Protein AF-0000000077936392 (afdb_homodimer)

Sequence (278 aa):
MREIEPKGLEILRIISIIYKEINREASRRMGQDLSPLDLGIIKTLSISPYTPAKIANVLGVSRSAMTYAIDRLEEMGLVMRTRSEEDRRVIQLELTEKGKKTLMRAQKIYNDITREKLNILSEKEVNSLMDILQKLISKMREIEPKGLEILRIISIIYKEINREASRRMGQDLSPLDLGIIKTLSISPYTPAKIANVLGVSRSAMTYAIDRLEEMGLVMRTRSEEDRRVIQLELTEKGKKTLMRAQKIYNDITREKLNILSEKEVNSLMDILQKLISK

Foldseek 3Di:
DPPPPPPVVVVVVVVVVVVVVLQVQLCVVLDVLAHPLLLQLLVVQVVHWDALVVSCVVVVHDSVVSVVSVVSCVVVVQKDWDADPVHRVGITMHGDPNNVVSNVVSVVSSVVSVCVVCVVDDPVRVVVVVVVVCVVPVD/DPPPPPPVVVVVVVVVVVVVVLQVQLPVVLDVLAHPLLLQLLVVQVVHWDALVVSCVVVVHDSVVSVVSVVSCVVVVQKDWDADPVHRVGITMHGDPNNVVSNVVSVVSSVVSVCVVCVVDDPVRVVVVVVVVCVVVVD

Solvent-accessible surface area (backbone atoms only — not comparable to full-atom values): 15390 Å² total; per-residue (Å²): 124,81,73,76,64,54,69,45,45,47,50,50,51,50,52,50,50,54,54,51,51,51,52,52,52,40,33,62,72,75,30,87,85,49,50,72,64,51,50,49,51,53,55,56,33,69,77,40,71,40,33,69,67,56,49,19,61,76,69,69,51,54,66,68,60,40,50,54,50,48,55,52,35,35,73,70,46,29,33,43,82,41,64,33,87,89,42,71,86,40,64,24,34,36,62,30,72,59,24,49,52,49,47,54,52,49,50,52,48,47,37,50,53,37,41,62,58,50,62,82,48,52,74,66,53,50,51,50,49,46,54,54,51,50,59,63,66,71,114,125,82,72,76,65,53,69,44,47,48,50,50,49,49,51,49,51,54,55,50,51,52,52,51,53,40,33,63,73,74,30,90,85,51,51,72,66,51,51,49,52,53,55,56,33,69,78,41,69,39,32,69,67,56,50,19,61,76,70,68,51,53,66,68,60,42,51,55,50,48,54,52,37,36,74,70,48,28,34,43,83,41,63,34,87,89,42,71,86,40,62,24,33,36,63,31,74,58,24,49,52,50,48,54,51,49,50,51,47,48,38,51,53,35,42,64,58,50,62,83,49,51,72,67,54,49,51,52,48,48,55,53,50,49,60,64,65,70,115

Secondary structure (DSSP, 8-state):
------HHHHHHHHHHHHHHHHHHHHHHHH-TTS-HHHHHHHHHHTT--B-HHHHHHHHT--HHHHHHHHHHHHHTTSEEEEE-SS-TT-EEEEE-HHHHHHHHHHHHHHHHHHHHHHTTS-HHHHHHHHHHHHHHHH-/------HHHHHHHHHHHHHHHHHHHHHHHH-TTS-HHHHHHHHHHTT--B-HHHHHHHHT--HHHHHHHHHHHHHTTSEEEEE-SS-TT-EEEEE-HHHHHHHHHHHHHHHHHHHHHHTTS-HHHHHHHHHHHHHHHH-

Organism: NCBI:txid1294262

Nearest PDB structures (foldseek):
  3gfl-assembly1_A-2  TM=8.959E-01  e=1.027E-11  Sulfurisphaera tokodaii
  3gfm-assembly1_A-2  TM=8.946E-01  e=1.908E-11  Sulfurisphaera tokodaii
  2yr2-assembly1_A  TM=9.035E-01  e=2.943E-11  Sulfurisphaera tokodaii
  3gfj-assembly1_A-2  TM=8.905E-01  e=2.160E-11  Sulfurisphaera tokodaii
  1lnw-assembly7_A  TM=7.952E-01  e=2.479E-07  Pseudomonas aeruginosa

Structure (mmCIF, N/CA/C/O backbone):
data_AF-0000000077936392-model_v1
#
loop_
_entity.id
_entity.type
_entity.pdbx_description
1 polymer 'Transcriptional regulator SlyA'
#
loop_
_atom_site.group_PDB
_atom_site.id
_atom_site.type_symbol
_atom_site.label_atom_id
_atom_site.label_alt_id
_atom_site.label_comp_id
_atom_site.label_asym_id
_atom_site.label_entity_id
_atom_site.label_seq_id
_atom_site.pdbx_PDB_ins_code
_atom_site.Cartn_x
_atom_site.Cartn_y
_atom_site.Cartn_z
_atom_site.occupancy
_atom_site.B_iso_or_equiv
_atom_site.auth_seq_id
_atom_site.auth_comp_id
_atom_site.auth_asym_id
_atom_site.auth_atom_id
_atom_site.pdbx_PDB_model_num
ATOM 1 N N . MET A 1 1 ? 28.266 8.086 2.057 1 33.47 1 MET A N 1
ATOM 2 C CA . MET A 1 1 ? 27.516 9.32 2.238 1 33.47 1 MET A CA 1
ATOM 3 C C . MET A 1 1 ? 26.031 9.086 2.039 1 33.47 1 MET A C 1
ATOM 5 O O . MET A 1 1 ? 25.609 8.523 1.022 1 33.47 1 MET A O 1
ATOM 9 N N . ARG A 1 2 ? 25.328 8.898 3.027 1 41.47 2 ARG A N 1
ATOM 10 C CA . ARG A 1 2 ? 23.906 8.594 2.963 1 41.47 2 ARG A CA 1
ATOM 11 C C . ARG A 1 2 ? 23.188 9.57 2.037 1 41.47 2 ARG A C 1
ATOM 13 O O . ARG A 1 2 ? 23.219 10.781 2.248 1 41.47 2 ARG A O 1
ATOM 20 N N . GLU A 1 3 ? 23.359 9.422 0.72 1 51.41 3 GLU A N 1
ATOM 21 C CA . GLU A 1 3 ? 22.719 10.367 -0.182 1 51.41 3 GLU A CA 1
ATOM 22 C C . GLU A 1 3 ? 21.359 10.812 0.361 1 51.41 3 GLU A C 1
ATOM 24 O O . GLU A 1 3 ? 20.578 9.984 0.831 1 51.41 3 GLU A O 1
ATOM 29 N N . ILE A 1 4 ? 21.422 12 0.835 1 56.84 4 ILE A N 1
ATOM 30 C CA . ILE A 1 4 ? 20.219 12.617 1.403 1 56.84 4 ILE A CA 1
ATOM 31 C C . ILE A 1 4 ? 19.031 12.383 0.474 1 56.84 4 ILE A C 1
ATOM 33 O O . ILE A 1 4 ? 19.078 12.766 -0.699 1 56.84 4 ILE A O 1
ATOM 37 N N . GLU A 1 5 ? 18.234 11.578 0.809 1 73.19 5 GLU A N 1
ATOM 38 C CA . GLU A 1 5 ? 16.984 11.336 0.084 1 73.19 5 GLU A CA 1
ATOM 39 C C . GLU A 1 5 ? 16.188 12.625 -0.08 1 73.19 5 GLU A C 1
ATOM 41 O O . GLU A 1 5 ? 16.047 13.398 0.867 1 73.19 5 GLU A O 1
ATOM 46 N N . PRO A 1 6 ? 15.914 12.938 -1.284 1 84.69 6 PRO A N 1
ATOM 47 C CA . PRO A 1 6 ? 15.016 14.086 -1.447 1 84.69 6 PRO A CA 1
ATOM 48 C C . PRO A 1 6 ? 13.805 14.023 -0.525 1 84.69 6 PRO A C 1
ATOM 50 O O . PRO A 1 6 ? 13.359 12.938 -0.15 1 84.69 6 PRO A O 1
ATOM 53 N N . LYS A 1 7 ? 13.43 15.242 0.018 1 86.12 7 LYS A N 1
ATOM 54 C CA . LYS A 1 7 ? 12.328 15.359 0.972 1 86.12 7 LYS A CA 1
ATOM 55 C C . LYS A 1 7 ? 11.102 14.602 0.489 1 86.12 7 LYS A C 1
ATOM 57 O O . LYS A 1 7 ? 10.43 13.922 1.275 1 86.12 7 LYS A O 1
ATOM 62 N N . GLY A 1 8 ? 10.875 14.688 -0.81 1 88.75 8 GLY A N 1
ATOM 63 C CA . GLY A 1 8 ? 9.734 13.992 -1.382 1 88.75 8 GLY A CA 1
ATOM 64 C C . GLY A 1 8 ? 9.812 12.484 -1.224 1 88.75 8 GLY A C 1
ATOM 65 O O . GLY A 1 8 ? 8.82 11.836 -0.878 1 88.75 8 GLY A O 1
ATOM 66 N N . LEU A 1 9 ? 10.961 11.961 -1.397 1 89.94 9 LEU A N 1
ATOM 67 C CA . LEU A 1 9 ? 11.156 10.523 -1.271 1 89.94 9 LEU A CA 1
ATOM 68 C C . LEU A 1 9 ? 11.047 10.086 0.186 1 89.94 9 LEU A C 1
ATOM 70 O O . LEU A 1 9 ? 10.539 9 0.476 1 89.94 9 LEU A O 1
ATOM 74 N N . GLU A 1 10 ? 11.562 10.914 0.997 1 90.81 10 GLU A N 1
ATOM 75 C CA . GLU A 1 10 ? 11.461 10.586 2.416 1 90.81 10 GLU A CA 1
ATOM 76 C C . GLU A 1 10 ? 10.008 10.578 2.877 1 90.81 10 GLU A C 1
ATOM 78 O O . GLU A 1 10 ? 9.602 9.711 3.66 1 90.81 10 GLU A O 1
ATOM 83 N N . ILE A 1 11 ? 9.219 11.492 2.459 1 93.69 11 ILE A N 1
ATOM 84 C CA . ILE A 1 11 ? 7.801 11.555 2.785 1 93.69 11 ILE A CA 1
ATOM 85 C C . ILE A 1 11 ? 7.102 10.297 2.281 1 93.69 11 ILE A C 1
ATOM 87 O O . ILE A 1 11 ? 6.352 9.656 3.023 1 93.69 11 ILE A O 1
ATOM 91 N N . LEU A 1 12 ? 7.418 9.953 1.058 1 92.19 12 LEU A N 1
ATOM 92 C CA . LEU A 1 12 ? 6.828 8.742 0.492 1 92.19 12 LEU A CA 1
ATOM 93 C C . LEU A 1 12 ? 7.227 7.512 1.302 1 92.19 12 LEU A C 1
ATOM 95 O O . LEU A 1 12 ? 6.398 6.633 1.547 1 92.19 12 LEU A O 1
ATOM 99 N N . ARG A 1 13 ? 8.461 7.469 1.688 1 89.75 13 ARG A N 1
ATOM 100 C CA . ARG A 1 13 ? 8.953 6.352 2.488 1 89.75 13 ARG A CA 1
ATOM 101 C C . ARG A 1 13 ? 8.156 6.215 3.783 1 89.75 13 ARG A C 1
ATOM 103 O O . ARG A 1 13 ? 7.734 5.117 4.145 1 89.75 13 ARG A O 1
ATOM 110 N N . ILE A 1 14 ? 7.953 7.281 4.438 1 93 14 ILE A N 1
ATOM 111 C CA . ILE A 1 14 ? 7.27 7.242 5.727 1 93 14 ILE A CA 1
ATOM 112 C C . ILE A 1 14 ? 5.797 6.895 5.52 1 93 14 ILE A C 1
ATOM 114 O O . ILE A 1 14 ? 5.23 6.094 6.27 1 93 14 ILE A O 1
ATOM 118 N N . ILE A 1 15 ? 5.191 7.445 4.52 1 94.19 15 ILE A N 1
ATOM 119 C CA . ILE A 1 15 ? 3.812 7.109 4.18 1 94.19 15 ILE A CA 1
ATOM 120 C C . ILE A 1 15 ? 3.693 5.602 3.947 1 94.19 15 ILE A C 1
ATOM 122 O O . ILE A 1 15 ? 2.768 4.965 4.449 1 94.19 15 ILE A O 1
ATOM 126 N N . SER A 1 16 ? 4.59 5.055 3.211 1 91.44 16 SER A N 1
ATOM 127 C CA . SER A 1 16 ? 4.574 3.625 2.914 1 91.44 16 SER A CA 1
ATOM 128 C C . SER A 1 16 ? 4.723 2.795 4.184 1 91.44 16 SER A C 1
ATOM 130 O O . SER A 1 16 ? 4.059 1.77 4.344 1 91.44 16 SER A O 1
ATOM 132 N N . ILE A 1 17 ? 5.609 3.184 5.066 1 90.25 17 ILE A N 1
ATOM 133 C CA . ILE A 1 17 ? 5.832 2.477 6.324 1 90.25 17 ILE A CA 1
ATOM 134 C C . ILE A 1 17 ? 4.543 2.461 7.145 1 90.25 17 ILE A C 1
ATOM 136 O O . ILE A 1 17 ? 4.121 1.407 7.625 1 90.25 17 ILE A O 1
ATOM 140 N N . ILE A 1 18 ? 3.904 3.617 7.262 1 93.12 18 ILE A N 1
ATOM 141 C CA . ILE A 1 18 ? 2.686 3.752 8.055 1 93.12 18 ILE A CA 1
ATOM 142 C C . ILE A 1 18 ? 1.584 2.881 7.453 1 93.12 18 ILE A C 1
ATOM 144 O O . ILE A 1 18 ? 0.939 2.107 8.164 1 93.12 18 ILE A O 1
ATOM 148 N N . TYR A 1 19 ? 1.44 3.002 6.176 1 91.12 19 TYR A N 1
ATOM 149 C CA . TYR A 1 19 ? 0.424 2.23 5.469 1 91.12 19 TYR A CA 1
ATOM 150 C C . TYR A 1 19 ? 0.634 0.734 5.676 1 91.12 19 TYR A C 1
ATOM 152 O O . TYR A 1 19 ? -0.295 0.016 6.051 1 91.12 19 TYR A O 1
ATOM 160 N N . LYS A 1 20 ? 1.778 0.263 5.484 1 88.5 20 LYS A N 1
ATOM 161 C CA . LYS A 1 20 ? 2.094 -1.16 5.574 1 88.5 20 LYS A CA 1
ATOM 162 C C . LYS A 1 20 ? 1.965 -1.661 7.008 1 88.5 20 LYS A C 1
ATOM 164 O O . LYS A 1 20 ? 1.502 -2.779 7.242 1 88.5 20 LYS A O 1
ATOM 169 N N . GLU A 1 21 ? 2.418 -0.895 7.973 1 90 21 GLU A N 1
ATOM 170 C CA . GLU A 1 21 ? 2.318 -1.287 9.375 1 90 21 GLU A CA 1
ATOM 171 C C . GLU A 1 21 ? 0.861 -1.451 9.797 1 90 21 GLU A C 1
ATOM 173 O O . GLU A 1 21 ? 0.515 -2.41 10.492 1 90 21 GLU A O 1
ATOM 178 N N . ILE A 1 22 ? 0.048 -0.488 9.461 1 91.88 22 ILE A N 1
ATOM 179 C CA . ILE A 1 22 ? -1.361 -0.54 9.836 1 91.88 22 ILE A CA 1
ATOM 180 C C . ILE A 1 22 ? -2.018 -1.766 9.203 1 91.88 22 ILE A C 1
ATOM 182 O O . ILE A 1 22 ? -2.748 -2.5 9.867 1 91.88 22 ILE A O 1
ATOM 186 N N . ASN A 1 23 ? -1.744 -2.021 7.934 1 88.56 23 ASN A N 1
ATOM 187 C CA . ASN A 1 23 ? -2.336 -3.17 7.254 1 88.56 23 ASN A CA 1
ATOM 188 C C . ASN A 1 23 ? -1.843 -4.484 7.852 1 88.56 23 ASN A C 1
ATOM 190 O O . ASN A 1 23 ? -2.604 -5.449 7.957 1 88.56 23 ASN A O 1
ATOM 194 N N . ARG A 1 24 ? -0.601 -4.543 8.148 1 86.44 24 ARG A N 1
ATOM 195 C CA . ARG A 1 24 ? -0.051 -5.734 8.781 1 86.44 24 ARG A CA 1
ATOM 196 C C . ARG A 1 24 ? -0.737 -6.012 10.117 1 86.44 24 ARG A C 1
ATOM 198 O O . ARG A 1 24 ? -1.116 -7.148 10.398 1 86.44 24 ARG A O 1
ATOM 205 N N . GLU A 1 25 ? -0.801 -5.023 10.938 1 89.88 25 GLU A N 1
ATOM 206 C CA . GLU A 1 25 ? -1.451 -5.168 12.234 1 89.88 25 GLU A CA 1
ATOM 207 C C . GLU A 1 25 ? -2.924 -5.535 12.078 1 89.88 25 GLU A C 1
ATOM 209 O O . GLU A 1 25 ? -3.449 -6.355 12.836 1 89.88 25 GLU A O 1
ATOM 214 N N . ALA A 1 26 ? -3.598 -4.895 11.156 1 91.06 26 ALA A N 1
ATOM 215 C CA . ALA A 1 26 ? -5 -5.215 10.898 1 91.06 26 ALA A CA 1
ATOM 216 C C . ALA A 1 26 ? -5.164 -6.68 10.5 1 91.06 26 ALA A C 1
ATOM 218 O O . ALA A 1 26 ? -6.086 -7.355 10.961 1 91.06 26 ALA A O 1
ATOM 219 N N . SER A 1 27 ? -4.305 -7.133 9.617 1 86.69 27 SER A N 1
ATOM 220 C CA . SER A 1 27 ? -4.348 -8.531 9.203 1 86.69 27 SER A CA 1
ATOM 221 C C . SER A 1 27 ? -4.172 -9.469 10.391 1 86.69 27 SER A C 1
ATOM 223 O O . SER A 1 27 ? -4.871 -10.484 10.492 1 86.69 27 SER A O 1
ATOM 225 N N . ARG A 1 28 ? -3.281 -9.125 11.227 1 87.94 28 ARG A N 1
ATOM 226 C CA . ARG A 1 28 ? -3.037 -9.93 12.422 1 87.94 28 ARG A CA 1
ATOM 227 C C . ARG A 1 28 ? -4.281 -9.984 13.305 1 87.94 28 ARG A C 1
ATOM 229 O O . ARG A 1 28 ? -4.66 -11.055 13.781 1 87.94 28 ARG A O 1
ATOM 236 N N . ARG A 1 29 ? -4.887 -8.844 13.5 1 92.06 29 ARG A N 1
ATOM 237 C CA . ARG A 1 29 ? -6.055 -8.766 14.367 1 92.06 29 ARG A CA 1
ATOM 238 C C . ARG A 1 29 ? -7.266 -9.438 13.727 1 92.06 29 ARG A C 1
ATOM 240 O O . ARG A 1 29 ? -8.109 -10 14.422 1 92.06 29 ARG A O 1
ATOM 247 N N . MET A 1 30 ? -7.457 -9.297 12.438 1 88.88 30 MET A N 1
ATOM 248 C CA . MET A 1 30 ? -8.57 -9.898 11.703 1 88.88 30 MET A CA 1
ATOM 249 C C . MET A 1 30 ? -8.461 -11.422 11.711 1 88.88 30 MET A C 1
ATOM 251 O O . MET A 1 30 ? -9.469 -12.125 11.742 1 88.88 30 MET A O 1
ATOM 255 N N . GLY A 1 31 ? -7.238 -11.812 11.656 1 80.56 31 GLY A N 1
ATOM 256 C CA . GLY A 1 31 ? -6.973 -13.234 11.484 1 80.56 31 GLY A CA 1
ATOM 257 C C . GLY A 1 31 ? -6.465 -13.578 10.102 1 80.56 31 GLY A C 1
ATOM 258 O O . GLY A 1 31 ? -6.703 -12.844 9.141 1 80.56 31 GLY A O 1
ATOM 259 N N . GLN A 1 32 ? -5.75 -14.586 9.992 1 68 32 GLN A N 1
ATOM 260 C CA . GLN A 1 32 ? -4.945 -14.953 8.836 1 68 32 GLN A CA 1
ATOM 261 C C . GLN A 1 32 ? -5.824 -15.461 7.691 1 68 32 GLN A C 1
ATOM 263 O O . GLN A 1 32 ? -5.355 -15.617 6.562 1 68 32 GLN A O 1
ATOM 268 N N . ASP A 1 33 ? -7.168 -15.352 7.895 1 82.44 33 ASP A N 1
ATOM 269 C CA . ASP A 1 33 ? -7.988 -15.93 6.832 1 82.44 33 ASP A CA 1
ATOM 270 C C . ASP A 1 33 ? -8.289 -14.898 5.75 1 82.44 33 ASP A C 1
ATOM 272 O O . ASP A 1 33 ? -8.734 -15.25 4.656 1 82.44 33 ASP A O 1
ATOM 276 N N . LEU A 1 34 ? -8.156 -13.695 5.996 1 87.38 34 LEU A N 1
ATOM 277 C CA . LEU A 1 34 ? -8.414 -12.664 4.996 1 87.38 34 LEU A CA 1
ATOM 278 C C . LEU A 1 34 ? -7.141 -11.891 4.668 1 87.38 34 LEU A C 1
ATOM 280 O O . LEU A 1 34 ? -6.48 -11.367 5.566 1 87.38 34 LEU A O 1
ATOM 284 N N . SER A 1 35 ? -6.844 -11.844 3.412 1 82.25 35 SER A N 1
ATOM 285 C CA . SER A 1 35 ? -5.699 -11.07 2.941 1 82.25 35 SER A CA 1
ATOM 286 C C . SER A 1 35 ? -6.062 -9.594 2.76 1 82.25 35 SER A C 1
ATOM 288 O O . SER A 1 35 ? -7.238 -9.242 2.758 1 82.25 35 SER A O 1
ATOM 290 N N . PRO A 1 36 ? -5.066 -8.812 2.566 1 81.69 36 PRO A N 1
ATOM 291 C CA . PRO A 1 36 ? -5.34 -7.402 2.275 1 81.69 36 PRO A CA 1
ATOM 292 C C . PRO A 1 36 ? -6.188 -7.215 1.02 1 81.69 36 PRO A C 1
ATOM 294 O O . PRO A 1 36 ? -7.027 -6.312 0.968 1 81.69 36 PRO A O 1
ATOM 297 N N . LEU A 1 37 ? -5.914 -8.039 0.1 1 85.5 37 LEU A N 1
ATOM 298 C CA . LEU A 1 37 ? -6.738 -7.977 -1.103 1 85.5 37 LEU A CA 1
ATOM 299 C C . LEU A 1 37 ? -8.195 -8.297 -0.78 1 85.5 37 LEU A C 1
ATOM 301 O O . LEU A 1 37 ? -9.102 -7.637 -1.286 1 85.5 37 LEU A O 1
ATOM 305 N N . ASP A 1 38 ? -8.406 -9.258 0.039 1 91.56 38 ASP A N 1
ATOM 306 C CA . ASP A 1 38 ? -9.758 -9.617 0.444 1 91.56 38 ASP A CA 1
ATOM 307 C C . ASP A 1 38 ? -10.477 -8.438 1.092 1 91.56 38 ASP A C 1
ATOM 309 O O . ASP A 1 38 ? -11.617 -8.133 0.741 1 91.56 38 ASP A O 1
ATOM 313 N N . LEU A 1 39 ? -9.781 -7.852 1.934 1 88.94 39 LEU A N 1
ATOM 314 C CA . LEU A 1 39 ? -10.359 -6.711 2.637 1 88.94 39 LEU A CA 1
ATOM 315 C C . LEU A 1 39 ? -10.625 -5.555 1.677 1 88.94 39 LEU A C 1
ATOM 317 O O . LEU A 1 39 ? -11.617 -4.836 1.819 1 88.94 39 LEU A O 1
ATOM 321 N N . GLY A 1 40 ? -9.758 -5.352 0.761 1 89.94 40 GLY A N 1
ATOM 322 C CA . GLY A 1 40 ? -9.969 -4.359 -0.278 1 89.94 40 GLY A CA 1
ATOM 323 C C . GLY A 1 40 ? -11.234 -4.605 -1.085 1 89.94 40 GLY A C 1
ATOM 324 O O . GLY A 1 40 ? -11.984 -3.672 -1.37 1 89.94 40 GLY A O 1
ATOM 325 N N . ILE A 1 41 ? -11.391 -5.797 -1.425 1 94.38 41 ILE A N 1
ATOM 326 C CA . ILE A 1 41 ? -12.57 -6.18 -2.189 1 94.38 41 ILE A CA 1
ATOM 327 C C . ILE A 1 41 ? -13.828 -5.887 -1.375 1 94.38 41 ILE A C 1
ATOM 329 O O . ILE A 1 41 ? -14.766 -5.246 -1.869 1 94.38 41 ILE A O 1
ATOM 333 N N . ILE A 1 42 ? -13.828 -6.32 -0.174 1 94 42 ILE A N 1
ATOM 334 C CA . ILE A 1 42 ? -14.977 -6.16 0.707 1 94 42 ILE A CA 1
ATOM 335 C C . ILE A 1 42 ? -15.273 -4.672 0.901 1 94 42 ILE A C 1
ATOM 337 O O . ILE A 1 42 ? -16.422 -4.25 0.826 1 94 42 ILE A O 1
ATOM 341 N N . LYS A 1 43 ? -14.305 -3.955 1.08 1 91.06 43 LYS A N 1
ATOM 342 C CA . LYS A 1 43 ? -14.477 -2.518 1.255 1 91.06 43 LYS A CA 1
ATOM 343 C C . LYS A 1 43 ? -15.031 -1.872 -0.012 1 91.06 43 LYS A C 1
ATOM 345 O O . LYS A 1 43 ? -15.93 -1.031 0.054 1 91.06 43 LYS A O 1
ATOM 350 N N . THR A 1 44 ? -14.492 -2.195 -1.109 1 92.31 44 THR A N 1
ATOM 351 C CA . THR A 1 44 ? -14.945 -1.644 -2.381 1 92.3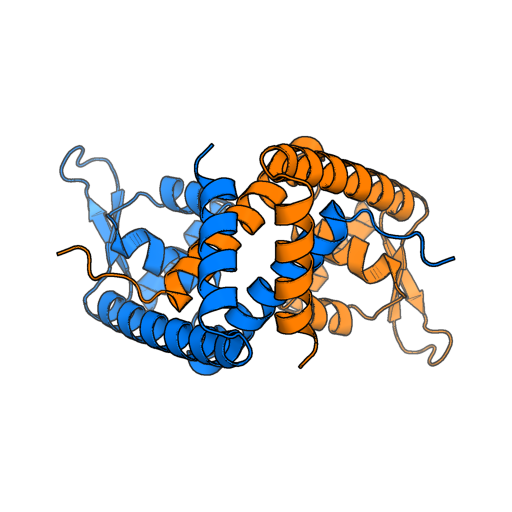1 44 THR A CA 1
ATOM 352 C C . THR A 1 44 ? -16.422 -1.935 -2.598 1 92.31 44 THR A C 1
ATOM 354 O O . THR A 1 44 ? -17.172 -1.067 -3.053 1 92.31 44 THR A O 1
ATOM 357 N N . LEU A 1 45 ? -16.812 -3.061 -2.211 1 94.81 45 LEU A N 1
ATOM 358 C CA . LEU A 1 45 ? -18.188 -3.518 -2.438 1 94.81 45 LEU A CA 1
ATOM 359 C C . LEU A 1 45 ? -19.141 -2.875 -1.443 1 94.81 45 LEU A C 1
ATOM 361 O O . LEU A 1 45 ? -20.359 -2.928 -1.627 1 94.81 45 LEU A O 1
ATOM 365 N N . SER A 1 46 ? -18.625 -2.338 -0.431 1 91.12 46 SER A N 1
ATOM 366 C CA . SER A 1 46 ? -19.469 -1.646 0.54 1 91.12 46 SER A CA 1
ATOM 367 C C . SER A 1 46 ? -20.062 -0.376 -0.053 1 91.12 46 SER A C 1
ATOM 369 O O . SER A 1 46 ? -21.047 0.156 0.47 1 91.12 46 SER A O 1
ATOM 371 N N . ILE A 1 47 ? -19.531 0.142 -1.035 1 88.19 47 ILE A N 1
ATOM 372 C CA . ILE A 1 47 ? -19.984 1.366 -1.683 1 88.19 47 ILE A CA 1
ATOM 373 C C . ILE A 1 47 ? -21.094 1.037 -2.682 1 88.19 47 ILE A C 1
ATOM 375 O O . ILE A 1 47 ? -22.141 1.692 -2.697 1 88.19 47 ILE A O 1
ATOM 379 N N . SER A 1 48 ? -20.812 0.033 -3.5 1 89.06 48 SER A N 1
ATOM 380 C CA . SER A 1 48 ? -21.734 -0.406 -4.539 1 89.06 48 SER A CA 1
ATOM 381 C C . SER A 1 48 ? -21.344 -1.778 -5.082 1 89.06 48 SER A C 1
ATOM 383 O O . SER A 1 48 ? -20.203 -2.213 -4.926 1 89.06 48 SER A O 1
ATOM 385 N N . PRO A 1 49 ? -22.406 -2.391 -5.645 1 92.31 49 PRO A N 1
ATOM 386 C CA . PRO A 1 49 ? -22.016 -3.564 -6.434 1 92.31 49 PRO A CA 1
ATOM 387 C C . PRO A 1 49 ? -21.125 -3.209 -7.621 1 92.31 49 PRO A C 1
ATOM 389 O O . PRO A 1 49 ? -21.312 -2.166 -8.25 1 92.31 49 PRO A O 1
ATOM 392 N N . TYR A 1 50 ? -20.109 -4.012 -7.879 1 94.31 50 TYR A N 1
ATOM 393 C CA . TYR A 1 50 ? -19.203 -3.777 -9 1 94.31 50 TYR A CA 1
ATOM 394 C C . TYR A 1 50 ? -18.875 -5.086 -9.703 1 94.31 50 TYR A C 1
ATOM 396 O O . TYR A 1 50 ? -18.953 -6.16 -9.109 1 94.31 50 TYR A O 1
ATOM 404 N N . THR A 1 51 ? -18.5 -4.934 -10.93 1 95.25 51 THR A N 1
ATOM 405 C CA . THR A 1 51 ? -17.969 -6.082 -11.648 1 95.25 51 THR A CA 1
ATOM 406 C C . THR A 1 51 ? -16.578 -6.438 -11.164 1 95.25 51 THR A C 1
ATOM 408 O O . THR A 1 51 ? -15.852 -5.57 -10.664 1 95.25 51 THR A O 1
ATOM 411 N N . PRO A 1 52 ? -16.234 -7.73 -11.312 1 95.12 52 PRO A N 1
ATOM 412 C CA . PRO A 1 52 ? -14.867 -8.102 -10.969 1 95.12 52 PRO A CA 1
ATOM 413 C C . PRO A 1 52 ? -13.82 -7.246 -11.68 1 95.12 52 PRO A C 1
ATOM 415 O O . PRO A 1 52 ? -12.82 -6.855 -11.078 1 95.12 52 PRO A O 1
ATOM 418 N N . ALA A 1 53 ? -14.055 -6.895 -12.859 1 93.75 53 ALA A N 1
ATOM 419 C CA . ALA A 1 53 ? -13.133 -6.078 -13.641 1 93.75 53 ALA A CA 1
ATOM 420 C C . ALA A 1 53 ? -12.977 -4.688 -13.039 1 93.75 53 ALA A C 1
ATOM 422 O O . ALA A 1 53 ? -11.867 -4.168 -12.938 1 93.75 53 ALA A O 1
ATOM 423 N N . LYS A 1 54 ? -14.039 -4.094 -12.656 1 93.06 54 LYS A N 1
ATOM 424 C CA . LYS A 1 54 ? -14.008 -2.77 -12.047 1 93.06 54 LYS A CA 1
ATOM 425 C C . LYS A 1 54 ? -13.273 -2.801 -10.703 1 93.06 54 LYS A C 1
ATOM 427 O O . LYS A 1 54 ? -12.492 -1.902 -10.398 1 93.06 54 LYS A O 1
ATOM 432 N N . ILE A 1 55 ? -13.516 -3.822 -9.938 1 94.31 55 ILE A N 1
ATOM 433 C CA . ILE A 1 55 ? -12.852 -3.953 -8.648 1 94.31 55 ILE A CA 1
ATOM 434 C C . ILE A 1 55 ? -11.344 -4.098 -8.844 1 94.31 55 ILE A C 1
ATOM 436 O O . ILE A 1 55 ? -10.555 -3.469 -8.141 1 94.31 55 ILE A O 1
ATOM 440 N N . ALA A 1 56 ? -10.945 -4.891 -9.805 1 91.94 56 ALA A N 1
ATOM 441 C CA . ALA A 1 56 ? -9.531 -5.09 -10.109 1 91.94 56 ALA A CA 1
ATOM 442 C C . ALA A 1 56 ? -8.859 -3.771 -10.477 1 91.94 56 ALA A C 1
ATOM 444 O O . ALA A 1 56 ? -7.742 -3.49 -10.031 1 91.94 56 ALA A O 1
ATOM 445 N N . ASN A 1 57 ? -9.578 -2.988 -11.227 1 85.38 57 ASN A N 1
ATOM 446 C CA . ASN A 1 57 ? -9.07 -1.683 -11.641 1 85.38 57 ASN A CA 1
ATOM 447 C C . ASN A 1 57 ? -8.914 -0.742 -10.453 1 85.38 57 ASN A C 1
ATOM 449 O O . ASN A 1 57 ? -7.875 -0.091 -10.297 1 85.38 57 ASN A O 1
ATOM 453 N N . VAL A 1 58 ? -9.906 -0.741 -9.625 1 84.25 58 VAL A N 1
ATOM 454 C CA . VAL A 1 58 ? -9.898 0.119 -8.445 1 84.25 58 VAL A CA 1
ATOM 455 C C . VAL A 1 58 ? -8.75 -0.271 -7.523 1 84.25 58 VAL A C 1
ATOM 457 O O . VAL A 1 58 ? -8.078 0.595 -6.957 1 84.25 58 VAL A O 1
ATOM 460 N N . LEU A 1 59 ? -8.438 -1.575 -7.402 1 84.69 59 LEU A N 1
ATOM 461 C CA . LEU A 1 59 ? -7.449 -2.066 -6.449 1 84.69 59 LEU A CA 1
ATOM 462 C C . LEU A 1 59 ? -6.086 -2.232 -7.113 1 84.69 59 LEU A C 1
ATOM 464 O O . LEU A 1 59 ? -5.09 -2.502 -6.438 1 84.69 59 LEU A O 1
ATOM 468 N N . GLY A 1 60 ? -6.051 -2.125 -8.383 1 79.19 60 GLY A N 1
ATOM 469 C CA . GLY A 1 60 ? -4.793 -2.215 -9.109 1 79.19 60 GLY A CA 1
ATOM 470 C C . GLY A 1 60 ? -4.219 -3.619 -9.133 1 79.19 60 GLY A C 1
ATOM 471 O O . GLY A 1 60 ? -3.02 -3.809 -8.93 1 79.19 60 GLY A O 1
ATOM 472 N N . VAL A 1 61 ? -5.016 -4.609 -9.359 1 82.06 61 VAL A N 1
ATOM 473 C CA . VAL A 1 61 ? -4.547 -5.992 -9.398 1 82.06 61 VAL A CA 1
ATOM 474 C C . VAL A 1 61 ? -4.969 -6.641 -10.719 1 82.06 61 VAL A C 1
ATOM 476 O O . VAL A 1 61 ? -5.832 -6.117 -11.422 1 82.06 61 VAL A O 1
ATOM 479 N N . SER A 1 62 ? -4.328 -7.699 -11.023 1 83.44 62 SER A N 1
ATOM 480 C CA . SER A 1 62 ? -4.625 -8.414 -12.258 1 83.44 62 SER A CA 1
ATOM 481 C C . SER A 1 62 ? -5.984 -9.102 -12.188 1 83.44 62 SER A C 1
ATOM 483 O O . SER A 1 62 ? -6.496 -9.367 -11.102 1 83.44 62 SER A O 1
ATOM 485 N N . ARG A 1 63 ? -6.496 -9.43 -13.32 1 87.62 63 ARG A N 1
ATOM 486 C CA . ARG A 1 63 ? -7.781 -10.109 -13.406 1 87.62 63 ARG A CA 1
ATOM 487 C C . ARG A 1 63 ? -7.695 -11.516 -12.82 1 87.62 63 ARG A C 1
ATOM 489 O O . ARG A 1 63 ? -8.641 -11.992 -12.18 1 87.62 63 ARG A O 1
ATOM 496 N N . SER A 1 64 ? -6.613 -12.102 -13.078 1 89.75 64 SER A N 1
ATOM 497 C CA . SER A 1 64 ? -6.43 -13.461 -12.57 1 89.75 64 SER A CA 1
ATOM 498 C C . SER A 1 64 ? -6.426 -13.484 -11.039 1 89.75 64 SER A C 1
ATOM 500 O O . SER A 1 64 ? -7.074 -14.328 -10.43 1 89.75 64 SER A O 1
ATOM 502 N N . ALA A 1 65 ? -5.738 -12.617 -10.453 1 86.38 65 ALA A N 1
ATOM 503 C CA . ALA A 1 65 ? -5.707 -12.508 -8.992 1 86.38 65 ALA A CA 1
ATOM 504 C C . ALA A 1 65 ? -7.094 -12.195 -8.438 1 86.38 65 ALA A C 1
ATOM 506 O O . ALA A 1 65 ? -7.496 -12.742 -7.41 1 86.38 65 ALA A O 1
ATOM 507 N N . MET A 1 66 ? -7.781 -11.352 -9.117 1 93.56 66 MET A N 1
ATOM 508 C CA . MET A 1 66 ? -9.133 -10.961 -8.719 1 93.56 66 MET A CA 1
ATOM 509 C C . MET A 1 66 ? -10.07 -12.164 -8.734 1 93.56 66 MET A C 1
ATOM 511 O O . MET A 1 66 ? -10.82 -12.383 -7.781 1 93.56 66 MET A O 1
ATOM 515 N N . THR A 1 67 ? -10 -12.891 -9.812 1 93.88 67 THR A N 1
ATOM 516 C CA . THR A 1 67 ? -10.859 -14.062 -9.953 1 93.88 67 THR A CA 1
ATOM 517 C C . THR A 1 67 ? -10.617 -15.055 -8.812 1 93.88 67 THR A C 1
ATOM 519 O O . THR A 1 67 ? -11.562 -15.539 -8.188 1 93.88 67 THR A O 1
ATOM 522 N N . TYR A 1 68 ? -9.43 -15.273 -8.562 1 93.38 68 TYR A N 1
ATOM 523 C CA . TYR A 1 68 ? -9.07 -16.203 -7.492 1 93.38 68 TYR A CA 1
ATOM 524 C C . TYR A 1 68 ? -9.602 -15.719 -6.148 1 93.38 68 TYR A C 1
ATOM 526 O O . TYR A 1 68 ? -10.195 -16.5 -5.398 1 93.38 68 TYR A O 1
ATOM 534 N N . ALA A 1 69 ? -9.375 -14.531 -5.863 1 94.38 69 ALA A N 1
ATOM 535 C CA . ALA A 1 69 ? -9.812 -13.961 -4.594 1 94.38 69 ALA A CA 1
ATOM 536 C C . ALA A 1 69 ? -11.328 -14.008 -4.465 1 94.38 69 ALA A C 1
ATOM 538 O O . ALA A 1 69 ? -11.859 -14.359 -3.406 1 94.38 69 ALA A O 1
ATOM 539 N N . ILE A 1 70 ? -11.984 -13.68 -5.512 1 96.56 70 ILE A N 1
ATOM 540 C CA . ILE A 1 70 ? -13.445 -13.656 -5.496 1 96.56 70 ILE A CA 1
ATOM 541 C C . ILE A 1 70 ? -13.984 -15.062 -5.266 1 96.56 70 ILE A C 1
ATOM 543 O O . ILE A 1 70 ? -14.914 -15.258 -4.48 1 96.56 70 ILE A O 1
ATOM 547 N N . ASP A 1 71 ? -13.438 -16.016 -6 1 96.62 71 ASP A N 1
ATOM 548 C CA . ASP A 1 71 ? -13.852 -17.406 -5.82 1 96.62 71 ASP A CA 1
ATOM 549 C C . ASP A 1 71 ? -13.711 -17.844 -4.359 1 96.62 71 ASP A C 1
ATOM 551 O O . ASP A 1 71 ? -14.625 -18.438 -3.797 1 96.62 71 ASP A O 1
ATOM 555 N N . ARG A 1 72 ? -12.68 -17.469 -3.785 1 95.56 72 ARG A N 1
ATOM 556 C CA . ARG A 1 72 ? -12.422 -17.812 -2.391 1 95.56 72 ARG A CA 1
ATOM 557 C C . ARG A 1 72 ? -13.398 -17.109 -1.46 1 95.56 72 ARG A C 1
ATOM 559 O O . ARG A 1 72 ? -13.938 -17.719 -0.535 1 95.56 72 ARG A O 1
ATOM 566 N N . LEU A 1 73 ? -13.625 -15.852 -1.671 1 96.62 73 LEU A N 1
ATOM 567 C CA . LEU A 1 73 ? -14.531 -15.062 -0.842 1 96.62 73 LEU A CA 1
ATOM 568 C C . LEU A 1 73 ? -15.961 -15.57 -0.957 1 96.62 73 LEU A C 1
ATOM 570 O O . LEU A 1 73 ? -16.719 -15.547 0.02 1 96.62 73 LEU A O 1
ATOM 574 N N . GLU A 1 74 ? -16.266 -16.016 -2.139 1 97.06 74 GLU A N 1
ATOM 575 C CA . GLU A 1 74 ? -17.594 -16.609 -2.338 1 97.06 74 GLU A CA 1
ATOM 576 C C . GLU A 1 74 ? -17.719 -17.922 -1.563 1 97.06 74 GLU A C 1
ATOM 578 O O . GLU A 1 74 ? -18.75 -18.172 -0.938 1 97.06 74 GLU A O 1
ATOM 583 N N . GLU A 1 75 ? -16.734 -18.672 -1.68 1 96.69 75 GLU A N 1
ATOM 584 C CA . GLU A 1 75 ? -16.703 -19.938 -0.942 1 96.69 75 GLU A CA 1
ATOM 585 C C . GLU A 1 75 ? -16.828 -19.688 0.561 1 96.69 75 GLU A C 1
ATOM 587 O O . GLU A 1 75 ? -17.469 -20.469 1.271 1 96.69 75 GLU A O 1
ATOM 592 N N . MET A 1 76 ? -16.297 -18.609 1.026 1 95.81 76 MET A N 1
ATOM 593 C CA . MET A 1 76 ? -16.344 -18.25 2.441 1 95.81 76 MET A CA 1
ATOM 594 C C . MET A 1 76 ? -17.688 -17.625 2.803 1 95.81 76 MET A C 1
ATOM 596 O O . MET A 1 76 ? -17.953 -17.344 3.973 1 95.81 76 MET A O 1
ATOM 600 N N . GLY A 1 77 ? -18.484 -17.391 1.744 1 97.12 77 GLY A N 1
ATOM 601 C CA . GLY A 1 77 ? -19.812 -16.844 1.964 1 97.12 77 GLY A CA 1
ATOM 602 C C . GLY A 1 77 ? -19.797 -15.344 2.223 1 97.12 77 GLY A C 1
ATOM 603 O O . GLY A 1 77 ? -20.719 -14.805 2.826 1 97.12 77 GLY A O 1
ATOM 604 N N . LEU A 1 78 ? -18.797 -14.602 1.808 1 97.25 78 LEU A N 1
ATOM 605 C CA . LEU A 1 78 ? -18.656 -13.188 2.117 1 97.25 78 LEU A CA 1
ATOM 606 C C . LEU A 1 78 ? -19.172 -12.32 0.974 1 97.25 78 LEU A C 1
ATOM 608 O O . LEU A 1 78 ? -19.594 -11.188 1.193 1 97.25 78 LEU A O 1
ATOM 612 N N . VAL A 1 79 ? -19.062 -12.891 -0.226 1 98 79 VAL A N 1
ATOM 613 C CA . VAL A 1 79 ? -19.547 -12.18 -1.398 1 98 79 VAL A CA 1
ATOM 614 C C . VAL A 1 79 ? 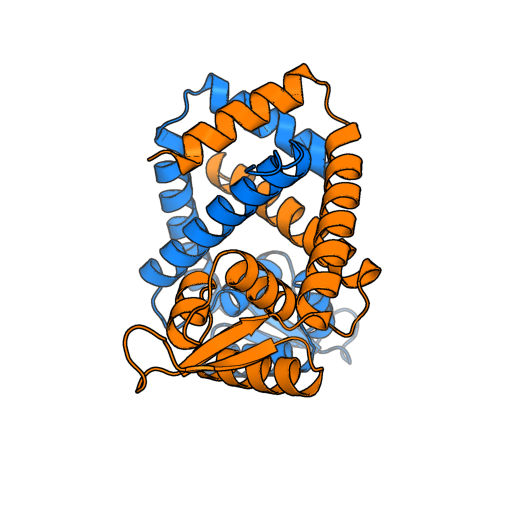-20.422 -13.109 -2.244 1 98 79 VAL A C 1
ATOM 616 O O . VAL A 1 79 ? -20.375 -14.328 -2.068 1 98 79 VAL A O 1
ATOM 619 N N . MET A 1 80 ? -21.188 -12.555 -3.125 1 97.75 80 MET A N 1
ATOM 620 C CA . MET A 1 80 ? -22.016 -13.336 -4.043 1 97.75 80 MET A CA 1
ATOM 621 C C . MET A 1 80 ? -22.109 -12.648 -5.402 1 97.75 80 MET A C 1
ATOM 623 O O . MET A 1 80 ? -22.094 -11.422 -5.484 1 97.75 80 MET A O 1
ATOM 627 N N . ARG A 1 81 ? -22.156 -13.484 -6.414 1 96.06 81 ARG A N 1
ATOM 628 C CA . ARG A 1 81 ? -22.375 -12.977 -7.766 1 96.06 81 ARG A CA 1
ATOM 629 C C . ARG A 1 81 ? -23.859 -12.719 -8.016 1 96.06 81 ARG A C 1
ATOM 631 O O . ARG A 1 81 ? -24.719 -13.531 -7.648 1 96.06 81 ARG A O 1
ATOM 638 N N . THR A 1 82 ? -24.062 -11.555 -8.539 1 94.5 82 THR A N 1
ATOM 639 C CA . THR A 1 82 ? -25.422 -11.195 -8.891 1 94.5 82 THR A CA 1
ATOM 640 C C . THR A 1 82 ? -25.469 -10.586 -10.289 1 94.5 82 THR A C 1
ATOM 642 O O . THR A 1 82 ? -24.438 -10.242 -10.867 1 94.5 82 THR A O 1
ATOM 645 N N . ARG A 1 83 ? -26.656 -10.484 -10.867 1 91.94 83 ARG A N 1
ATOM 646 C CA . ARG A 1 83 ? -26.828 -9.828 -12.156 1 91.94 83 ARG A CA 1
ATOM 647 C C . ARG A 1 83 ? -27.234 -8.367 -11.977 1 91.94 83 ARG A C 1
ATOM 649 O O . ARG A 1 83 ? -28.031 -8.047 -11.094 1 91.94 83 ARG A O 1
ATOM 656 N N . SER A 1 84 ? -26.578 -7.555 -12.867 1 88.25 84 SER A N 1
ATOM 657 C CA . SER A 1 84 ? -26.891 -6.133 -12.805 1 88.25 84 SER A CA 1
ATOM 658 C C . SER A 1 84 ? -28.359 -5.875 -13.148 1 88.25 84 SER A C 1
ATOM 660 O O . SER A 1 84 ? -28.922 -6.512 -14.047 1 88.25 84 SER A O 1
ATOM 662 N N . GLU A 1 85 ? -28.844 -4.961 -12.398 1 85.19 85 GLU A N 1
ATOM 663 C CA . GLU A 1 85 ? -30.219 -4.574 -12.688 1 85.19 85 GLU A CA 1
ATOM 664 C C . GLU A 1 85 ? -30.312 -3.811 -14.008 1 85.19 85 GLU A C 1
ATOM 666 O O . GLU A 1 85 ? -31.328 -3.881 -14.695 1 85.19 85 GLU A O 1
ATOM 671 N N . GLU A 1 86 ? -29.281 -3.064 -14.297 1 88.5 86 GLU A N 1
ATOM 672 C CA . GLU A 1 86 ? -29.25 -2.238 -15.5 1 88.5 86 GLU A CA 1
ATOM 673 C C . GLU A 1 86 ? -29 -3.086 -16.734 1 88.5 86 GLU A C 1
ATOM 675 O O . GLU A 1 86 ? -29.547 -2.811 -17.812 1 88.5 86 GLU A O 1
ATOM 680 N N . ASP A 1 87 ? -28.234 -4.043 -16.656 1 89.81 87 ASP A N 1
ATOM 681 C CA . ASP A 1 87 ? -27.875 -4.961 -17.734 1 89.81 87 ASP A CA 1
ATOM 682 C C . ASP A 1 87 ? -27.734 -6.391 -17.219 1 89.81 87 ASP A C 1
ATOM 684 O O . ASP A 1 87 ? -26.703 -6.758 -16.656 1 89.81 87 ASP A O 1
ATOM 688 N N . ARG A 1 88 ? -28.703 -7.199 -17.469 1 87.88 88 ARG A N 1
ATOM 689 C CA . ARG A 1 88 ? -28.797 -8.539 -16.906 1 87.88 88 ARG A CA 1
ATOM 690 C C . ARG A 1 88 ? -27.703 -9.445 -17.438 1 87.88 88 ARG A C 1
ATOM 692 O O . ARG A 1 88 ? -27.469 -10.531 -16.906 1 87.88 88 ARG A O 1
ATOM 699 N N . ARG A 1 89 ? -27.078 -8.977 -18.391 1 91 89 ARG A N 1
ATOM 700 C CA . ARG A 1 89 ? -25.984 -9.773 -18.938 1 91 89 ARG A CA 1
ATOM 701 C C . ARG A 1 89 ? -24.703 -9.547 -18.141 1 91 89 ARG A C 1
ATOM 703 O O . ARG A 1 89 ? -23.766 -10.336 -18.25 1 91 89 ARG A O 1
ATOM 710 N N . VAL A 1 90 ? -24.75 -8.5 -17.328 1 92.88 90 VAL A N 1
ATOM 711 C CA . VAL A 1 90 ? -23.547 -8.133 -16.594 1 92.88 90 VAL A CA 1
ATOM 712 C C . VAL A 1 90 ? -23.578 -8.773 -15.203 1 92.88 90 VAL A C 1
ATOM 714 O O . VAL A 1 90 ? -24.562 -8.633 -14.477 1 92.88 90 VAL A O 1
ATOM 717 N N . ILE A 1 91 ? -22.547 -9.461 -14.898 1 93 91 ILE A N 1
ATOM 718 C CA . ILE A 1 91 ? -22.406 -10.07 -13.578 1 93 91 ILE A CA 1
ATOM 719 C C . ILE A 1 91 ? -21.672 -9.109 -12.648 1 93 91 ILE A C 1
ATOM 721 O O . ILE A 1 91 ? -20.625 -8.57 -13.008 1 93 91 ILE A O 1
ATOM 725 N N . GLN A 1 92 ? -22.266 -8.891 -11.477 1 96.31 92 GLN A N 1
ATOM 726 C CA . GLN A 1 92 ? -21.641 -8.047 -10.453 1 96.31 92 GLN A CA 1
ATOM 727 C C . GLN A 1 92 ? -21.484 -8.812 -9.141 1 96.31 92 GLN A C 1
ATOM 729 O O . GLN A 1 92 ? -22.016 -9.914 -8.984 1 96.31 92 GLN A O 1
ATOM 734 N N . LEU A 1 93 ? -20.688 -8.18 -8.273 1 97.25 93 LEU A N 1
ATOM 735 C CA . LEU A 1 93 ? -20.484 -8.742 -6.945 1 97.25 93 LEU A CA 1
ATOM 736 C C . LEU A 1 93 ? -21.141 -7.867 -5.879 1 97.25 93 LEU A C 1
ATOM 738 O O . LEU A 1 93 ? -21.109 -6.637 -5.977 1 97.25 93 LEU A O 1
ATOM 742 N N . GLU A 1 94 ? -21.656 -8.609 -4.883 1 96.94 94 GLU A N 1
ATOM 743 C CA . GLU A 1 94 ? -22.203 -7.918 -3.717 1 96.94 94 GLU A CA 1
ATOM 744 C C . GLU A 1 94 ? -21.781 -8.602 -2.42 1 96.94 94 GLU A C 1
ATOM 746 O O . GLU A 1 94 ? -21.391 -9.773 -2.43 1 96.94 94 GLU A O 1
ATOM 751 N N . LEU A 1 95 ? -21.906 -7.805 -1.38 1 97.44 95 LEU A N 1
ATOM 752 C CA . LEU A 1 95 ? -21.625 -8.383 -0.071 1 97.44 95 LEU A CA 1
ATOM 753 C C . LEU A 1 95 ? -22.828 -9.18 0.433 1 97.44 95 LEU A C 1
ATOM 755 O O . LEU A 1 95 ? -23.969 -8.758 0.272 1 97.44 95 LEU A O 1
ATOM 759 N N . THR A 1 96 ? -22.516 -10.344 0.996 1 97.62 96 THR A N 1
ATOM 760 C CA . THR A 1 96 ? -23.516 -11.039 1.787 1 97.62 96 THR A CA 1
ATOM 761 C C . THR A 1 96 ? -23.672 -10.391 3.162 1 97.62 96 THR A C 1
ATOM 763 O O . THR A 1 96 ? -22.938 -9.453 3.492 1 97.62 96 THR A O 1
ATOM 766 N N . GLU A 1 97 ? -24.656 -10.898 3.941 1 97.12 97 GLU A N 1
ATOM 767 C CA . GLU A 1 97 ? -24.766 -10.422 5.316 1 97.12 97 GLU A CA 1
ATOM 768 C C . GLU A 1 97 ? -23.516 -10.734 6.117 1 97.12 97 GLU A C 1
ATOM 770 O O . GLU A 1 97 ? -23.062 -9.906 6.918 1 97.12 97 GLU A O 1
ATOM 775 N N . LYS A 1 98 ? -23.016 -11.867 5.848 1 97 98 LYS A N 1
ATOM 776 C CA . LYS A 1 98 ? -21.766 -12.242 6.488 1 97 98 LYS A CA 1
ATOM 777 C C . LYS A 1 98 ? -20.625 -11.312 6.062 1 97 98 LYS A C 1
ATOM 779 O O . LYS A 1 98 ? -19.781 -10.93 6.883 1 97 98 LYS A O 1
ATOM 784 N N . GLY A 1 99 ? -20.625 -10.969 4.816 1 96.44 99 GLY A N 1
ATOM 785 C CA . GLY A 1 99 ? -19.641 -10.023 4.297 1 96.44 99 GLY A CA 1
ATOM 786 C C . GLY A 1 99 ? -19.75 -8.648 4.93 1 96.44 99 GLY A C 1
ATOM 787 O O . GLY A 1 99 ? -18.719 -8.031 5.25 1 96.44 99 GLY A O 1
ATOM 788 N N . LYS A 1 100 ? -20.953 -8.242 5.176 1 96.12 100 LYS A N 1
ATOM 789 C CA . LYS A 1 100 ? -21.188 -6.949 5.809 1 96.12 100 LYS A CA 1
ATOM 790 C C . LYS A 1 100 ? -20.703 -6.949 7.254 1 96.12 100 LYS A C 1
ATOM 792 O O . LYS A 1 100 ? -20.125 -5.961 7.719 1 96.12 100 LYS A O 1
ATOM 797 N N . LYS A 1 101 ? -20.938 -8 7.891 1 96.19 101 LYS A N 1
ATOM 798 C CA . LYS A 1 101 ? -20.469 -8.125 9.266 1 96.19 101 LYS A CA 1
ATOM 799 C C . LYS A 1 101 ? -18.938 -8.109 9.328 1 96.19 101 LYS A C 1
ATOM 801 O O . LYS A 1 101 ? -18.359 -7.496 10.227 1 96.19 101 LYS A O 1
ATOM 806 N N . THR A 1 102 ? -18.344 -8.742 8.383 1 94.69 102 THR A N 1
ATOM 807 C CA . THR A 1 102 ? -16.891 -8.758 8.305 1 94.69 102 THR A CA 1
ATOM 808 C C . THR A 1 102 ? -16.344 -7.355 8.055 1 94.69 102 THR A C 1
ATOM 810 O O . THR A 1 102 ? -15.336 -6.961 8.641 1 94.69 102 THR A O 1
ATOM 813 N N . LEU A 1 103 ? -17 -6.664 7.227 1 93.75 103 LEU A N 1
ATOM 814 C CA . LEU A 1 103 ? -16.609 -5.281 6.945 1 93.75 103 LEU A CA 1
ATOM 815 C C . LEU A 1 103 ? -16.656 -4.438 8.219 1 93.75 103 LEU A C 1
ATOM 817 O O . LEU A 1 103 ? -15.742 -3.658 8.484 1 93.75 103 LEU A O 1
ATOM 821 N N . MET A 1 104 ? -17.703 -4.605 8.93 1 94.38 104 MET A N 1
ATOM 822 C CA . MET A 1 104 ? -17.859 -3.832 10.156 1 94.38 104 MET A CA 1
ATOM 823 C C . MET A 1 104 ? -16.75 -4.148 11.148 1 94.38 104 MET A C 1
ATOM 825 O O . MET A 1 104 ? -16.203 -3.246 11.781 1 94.38 104 MET A O 1
ATOM 829 N N . ARG A 1 105 ? -16.469 -5.383 11.219 1 94.56 105 ARG A N 1
ATOM 830 C CA . ARG A 1 105 ? -15.367 -5.801 12.086 1 94.56 105 ARG A CA 1
ATOM 831 C C . ARG A 1 105 ? -14.039 -5.211 11.609 1 94.56 105 ARG A C 1
ATOM 833 O O . ARG A 1 105 ? -13.258 -4.707 12.422 1 94.56 105 ARG A O 1
ATOM 840 N N . ALA A 1 106 ? -13.797 -5.258 10.375 1 93 106 ALA A N 1
ATOM 841 C CA . ALA A 1 106 ? -12.57 -4.711 9.805 1 93 106 ALA A CA 1
ATOM 842 C C . ALA A 1 106 ? -12.461 -3.211 10.07 1 93 106 ALA A C 1
ATOM 844 O O . ALA A 1 106 ? -11.398 -2.715 10.453 1 93 106 ALA A O 1
ATOM 845 N N . GLN A 1 107 ? -13.547 -2.578 9.891 1 91.56 107 GLN A N 1
ATOM 846 C CA . GLN A 1 107 ? -13.562 -1.133 10.094 1 91.56 107 GLN A CA 1
ATOM 847 C C . GLN A 1 107 ? -13.234 -0.774 11.539 1 91.56 107 GLN A C 1
ATOM 849 O O . GLN A 1 107 ? -12.508 0.184 11.797 1 91.56 107 GLN A O 1
ATOM 854 N N . LYS A 1 108 ? -13.789 -1.507 12.383 1 94.5 108 LYS A N 1
ATOM 855 C CA . LYS A 1 108 ? -13.492 -1.281 13.797 1 94.5 108 LYS A CA 1
ATOM 856 C C . LYS A 1 108 ? -12.016 -1.507 14.102 1 94.5 108 LYS A C 1
ATOM 858 O O . LYS A 1 108 ? -11.391 -0.708 14.797 1 94.5 108 LYS A O 1
ATOM 863 N N . ILE A 1 109 ? -11.477 -2.521 13.586 1 94.69 109 ILE A N 1
ATOM 864 C CA . ILE A 1 109 ? -10.07 -2.865 13.797 1 94.69 109 ILE A CA 1
ATOM 865 C C . ILE A 1 109 ? -9.18 -1.76 13.242 1 94.69 109 ILE A C 1
ATOM 867 O O . ILE A 1 109 ? -8.281 -1.271 13.93 1 94.69 109 ILE A O 1
ATOM 871 N N . TYR A 1 110 ? -9.438 -1.365 12.039 1 93.75 110 TYR A N 1
ATOM 872 C CA . TYR A 1 110 ? -8.641 -0.303 11.438 1 93.75 110 TYR A CA 1
ATOM 873 C C . TYR A 1 110 ? -8.758 0.99 12.234 1 93.75 110 TYR A C 1
ATOM 875 O O . TYR A 1 110 ? -7.773 1.706 12.414 1 93.75 110 TYR A O 1
ATOM 883 N N . ASN A 1 111 ? -9.93 1.285 12.648 1 94 111 ASN A N 1
ATOM 884 C CA . ASN A 1 111 ? -10.125 2.48 13.461 1 94 111 ASN A CA 1
ATOM 885 C C . ASN A 1 111 ? -9.297 2.428 14.75 1 94 111 ASN A C 1
ATOM 887 O O . ASN A 1 111 ? -8.648 3.408 15.109 1 94 111 ASN A O 1
ATOM 891 N N . ASP A 1 112 ? -9.336 1.327 15.391 1 95.94 112 ASP A N 1
ATOM 892 C CA . ASP A 1 112 ? -8.586 1.164 16.625 1 95.94 112 ASP A CA 1
ATOM 893 C C . ASP A 1 112 ? -7.09 1.335 16.391 1 95.94 112 ASP A C 1
ATOM 895 O O . ASP A 1 112 ? -6.418 2.064 17.125 1 95.94 112 ASP A O 1
ATOM 899 N N . ILE A 1 113 ? -6.59 0.708 15.398 1 95.19 113 ILE A N 1
ATOM 900 C CA . ILE A 1 113 ? -5.168 0.762 15.094 1 95.19 113 ILE A CA 1
ATOM 901 C C . ILE A 1 113 ? -4.766 2.197 14.758 1 95.19 113 ILE A C 1
ATOM 903 O O . ILE A 1 113 ? -3.744 2.691 15.234 1 95.19 113 ILE A O 1
ATOM 907 N N . THR A 1 114 ? -5.586 2.799 13.891 1 95.25 114 THR A N 1
ATOM 908 C CA . THR A 1 114 ? -5.27 4.152 13.445 1 95.25 114 THR A CA 1
ATOM 909 C C . THR A 1 114 ? -5.312 5.125 14.625 1 95.25 114 THR A C 1
ATOM 911 O O . THR A 1 114 ? -4.426 5.969 14.773 1 95.25 114 THR A O 1
ATOM 914 N N . ARG A 1 115 ? -6.277 4.969 15.43 1 93.31 115 ARG A N 1
ATOM 915 C CA . ARG A 1 115 ? -6.383 5.805 16.625 1 93.31 115 ARG A CA 1
ATOM 916 C C . ARG A 1 115 ? -5.168 5.625 17.516 1 93.31 115 ARG A C 1
ATOM 918 O O . ARG A 1 115 ? -4.609 6.605 18.016 1 93.31 115 ARG A O 1
ATOM 925 N N . GLU A 1 116 ? -4.797 4.395 17.75 1 94.88 116 GLU A N 1
ATOM 926 C CA . GLU A 1 116 ? -3.633 4.094 18.578 1 94.88 116 GLU A CA 1
ATOM 927 C C . GLU A 1 116 ? -2.373 4.742 18 1 94.88 116 GLU A C 1
ATOM 929 O O . GLU A 1 116 ? -1.547 5.266 18.75 1 94.88 116 GLU A O 1
ATOM 934 N N . LYS A 1 117 ? -2.258 4.727 16.734 1 93.75 117 LYS A N 1
ATOM 935 C CA . LYS A 1 117 ? -1.078 5.289 16.078 1 93.75 117 LYS A CA 1
ATOM 936 C C . LYS A 1 117 ? -1.08 6.812 16.141 1 93.75 117 LYS A C 1
ATOM 938 O O . LYS A 1 117 ? -0.031 7.43 16.328 1 93.75 117 LYS A O 1
ATOM 943 N N . LEU A 1 118 ? -2.195 7.395 16.047 1 94.75 118 LEU A N 1
ATOM 944 C CA . LEU A 1 118 ? -2.309 8.844 15.977 1 94.75 118 LEU A CA 1
ATOM 945 C C . LEU A 1 118 ? -2.281 9.461 17.375 1 94.75 118 LEU A C 1
ATOM 947 O O . LEU A 1 118 ? -2.139 10.68 17.516 1 94.75 118 LEU A O 1
ATOM 951 N N . ASN A 1 119 ? -2.367 8.641 18.344 1 93.81 119 ASN A N 1
ATOM 952 C CA . ASN A 1 119 ? -2.467 9.109 19.719 1 93.81 119 ASN A CA 1
ATOM 953 C C . ASN A 1 119 ? -1.223 9.883 20.141 1 93.81 119 ASN A C 1
ATOM 955 O O . ASN A 1 119 ? -1.26 10.656 21.109 1 93.81 119 ASN A O 1
ATOM 959 N N . ILE A 1 120 ? -0.154 9.75 19.484 1 94.75 120 ILE A N 1
ATOM 960 C CA . ILE A 1 120 ? 1.089 10.438 19.828 1 94.75 120 ILE A CA 1
ATOM 961 C C . ILE A 1 120 ? 1.034 11.883 19.328 1 94.75 120 ILE A C 1
ATOM 963 O O . ILE A 1 120 ? 1.874 12.703 19.703 1 94.75 120 ILE A O 1
ATOM 967 N N . LEU A 1 121 ? 0.103 12.195 18.5 1 95.75 121 LEU A N 1
ATOM 968 C CA . LEU A 1 121 ? -0.041 13.539 17.953 1 95.75 121 LEU A CA 1
ATOM 969 C C . LEU A 1 121 ? -1.009 14.375 18.797 1 95.75 121 LEU A C 1
ATOM 971 O O . LEU A 1 121 ? -2.002 13.852 19.297 1 95.75 121 LEU A O 1
ATOM 975 N N . SER A 1 122 ? -0.737 15.664 18.906 1 96.19 122 SER A N 1
ATOM 976 C CA . SER A 1 122 ? -1.709 16.594 19.469 1 96.19 122 SER A CA 1
ATOM 977 C C . SER A 1 122 ? -2.889 16.797 18.531 1 96.19 122 SER A C 1
ATOM 979 O O . SER A 1 122 ? -2.809 16.469 17.344 1 96.19 122 SER A O 1
ATOM 981 N N . GLU A 1 123 ? -3.973 17.312 19.094 1 95.12 123 GLU A N 1
ATOM 982 C CA . GLU A 1 123 ? -5.133 17.625 18.266 1 95.12 123 GLU A CA 1
ATOM 983 C C . GLU A 1 123 ? -4.766 18.578 17.141 1 95.12 123 GLU A C 1
ATOM 985 O O . GLU A 1 123 ? -5.246 18.438 16.016 1 95.12 123 GLU A O 1
ATOM 990 N N . LYS A 1 124 ? -3.902 19.516 17.406 1 96.38 124 LYS A N 1
ATOM 991 C CA . LYS A 1 124 ? -3.449 20.484 16.406 1 96.38 124 LYS A CA 1
ATOM 992 C C . LYS A 1 124 ? -2.674 19.797 15.281 1 96.38 124 LYS A C 1
ATOM 994 O O . LYS A 1 124 ? -2.857 20.109 14.109 1 96.38 124 LYS A O 1
ATOM 999 N N . GLU A 1 125 ? -1.854 18.859 15.656 1 96.25 125 GLU A N 1
ATOM 1000 C CA . GLU A 1 125 ? -1.07 18.125 14.672 1 96.25 125 GLU A CA 1
ATOM 1001 C C . GLU A 1 125 ? -1.966 17.25 13.797 1 96.25 125 GLU A C 1
ATOM 1003 O O . GLU A 1 125 ? -1.754 17.156 12.586 1 96.25 125 GLU A O 1
ATOM 1008 N N . VAL A 1 126 ? -2.947 16.656 14.398 1 96.06 126 VAL A N 1
ATOM 1009 C CA . VAL A 1 126 ? -3.877 15.82 13.648 1 96.06 126 VAL A CA 1
ATOM 1010 C C . VAL A 1 126 ? -4.641 16.672 12.641 1 96.06 126 VAL A C 1
ATOM 1012 O O . VAL A 1 126 ? -4.789 16.281 11.477 1 96.06 126 VAL A O 1
ATOM 1015 N N . ASN A 1 127 ? -5.082 17.797 13.102 1 96.19 127 ASN A N 1
ATOM 1016 C CA . ASN A 1 127 ? -5.824 18.688 12.211 1 96.19 127 ASN A CA 1
ATOM 1017 C C . ASN A 1 127 ? -4.945 19.188 11.07 1 96.19 127 ASN A C 1
ATOM 1019 O O . ASN A 1 127 ? -5.395 19.266 9.922 1 96.19 127 ASN A O 1
ATOM 1023 N N . SER A 1 128 ? -3.738 19.531 11.367 1 96.5 128 SER A N 1
ATOM 1024 C CA . SER A 1 128 ? -2.795 19.969 10.344 1 96.5 128 SER A CA 1
ATOM 1025 C C . SER A 1 128 ? -2.531 18.859 9.328 1 96.5 128 SER A C 1
ATOM 1027 O O . SER A 1 128 ? -2.523 19.109 8.117 1 96.5 128 SER A O 1
ATOM 1029 N N . LEU A 1 129 ? -2.332 17.672 9.828 1 96.5 129 LEU A N 1
ATOM 1030 C CA . LEU A 1 129 ? -2.125 16.516 8.969 1 96.5 129 LEU A CA 1
ATOM 1031 C C . LEU A 1 129 ? -3.311 16.312 8.031 1 96.5 129 LEU A C 1
ATOM 1033 O O . LEU A 1 129 ? -3.131 16.156 6.82 1 96.5 129 LEU A O 1
ATOM 1037 N N . MET A 1 130 ? -4.453 16.375 8.609 1 95.31 130 MET A N 1
ATOM 1038 C CA . MET A 1 130 ? -5.676 16.203 7.828 1 95.31 130 MET A CA 1
ATOM 1039 C C . MET A 1 130 ? -5.777 17.25 6.734 1 95.31 130 MET A C 1
ATOM 1041 O O . MET A 1 130 ? -6.07 16.938 5.582 1 95.31 130 MET A O 1
ATOM 1045 N N . ASP A 1 131 ? -5.52 18.469 7.082 1 96 131 ASP A N 1
ATOM 1046 C CA . ASP A 1 131 ? -5.617 19.562 6.129 1 96 131 ASP A CA 1
ATOM 1047 C C . ASP A 1 131 ? -4.637 19.375 4.973 1 96 131 ASP A C 1
ATOM 1049 O O . ASP A 1 131 ? -4.996 19.562 3.809 1 96 131 ASP A O 1
ATOM 1053 N N . ILE A 1 132 ? -3.48 19.031 5.262 1 96.81 132 ILE A N 1
ATOM 1054 C CA . ILE A 1 132 ? -2.432 18.859 4.262 1 96.81 132 ILE A CA 1
ATOM 1055 C C . ILE A 1 132 ? -2.766 17.672 3.361 1 96.81 132 ILE A C 1
ATOM 1057 O O . ILE A 1 132 ? -2.65 17.766 2.137 1 96.81 132 ILE A O 1
ATOM 1061 N N . LEU A 1 133 ? -3.189 16.562 3.947 1 96 133 LEU A N 1
ATOM 1062 C CA . LEU A 1 133 ? -3.539 15.367 3.191 1 96 133 LEU A CA 1
ATOM 1063 C C . LEU A 1 133 ? -4.707 15.641 2.25 1 96 133 LEU A C 1
ATOM 1065 O O . LEU A 1 133 ? -4.715 15.172 1.11 1 96 133 LEU A O 1
ATOM 1069 N N . GLN A 1 134 ? -5.664 16.391 2.734 1 95.12 134 GLN A N 1
ATOM 1070 C CA . GLN A 1 134 ? -6.812 16.719 1.898 1 95.12 134 GLN A CA 1
ATOM 1071 C C . GLN A 1 134 ? -6.391 17.531 0.682 1 95.12 134 GLN A C 1
ATOM 1073 O O . GLN A 1 134 ? -6.906 17.328 -0.42 1 95.12 134 GLN A O 1
ATOM 1078 N N . LYS A 1 135 ? -5.477 18.391 0.862 1 95.31 135 LYS A N 1
ATOM 1079 C CA . LYS A 1 135 ? -4.945 19.156 -0.255 1 95.31 135 LYS A CA 1
ATOM 1080 C C . LYS A 1 135 ? -4.297 18.25 -1.294 1 95.31 135 LYS A C 1
ATOM 1082 O O . LYS A 1 135 ? -4.391 18.5 -2.496 1 95.31 135 LYS A O 1
ATOM 1087 N N . LEU A 1 136 ? -3.686 17.188 -0.838 1 95 136 LEU A N 1
ATOM 1088 C CA . LEU A 1 136 ? -2.906 16.328 -1.708 1 95 136 LEU A CA 1
ATOM 1089 C C . LEU A 1 136 ? -3.82 15.445 -2.561 1 95 136 LEU A C 1
ATOM 1091 O O . LEU A 1 136 ? -3.398 14.922 -3.594 1 95 136 LEU A O 1
ATOM 1095 N N . ILE A 1 137 ? -5.035 15.195 -2.158 1 92.44 137 ILE A N 1
ATOM 1096 C CA . ILE A 1 137 ? -5.918 14.328 -2.939 1 92.44 137 ILE A CA 1
ATOM 1097 C C . ILE A 1 137 ? -6.961 15.18 -3.662 1 92.44 137 ILE A C 1
ATOM 1099 O O . ILE A 1 137 ? -7.785 14.656 -4.41 1 92.44 137 ILE A O 1
ATOM 1103 N N . SER A 1 138 ? -7.262 16.406 -3.332 1 80.12 138 SER A N 1
ATOM 1104 C CA . SER A 1 138 ? -8.227 17.281 -3.986 1 80.12 138 SER A CA 1
ATOM 1105 C C . SER A 1 138 ? -7.875 17.5 -5.453 1 80.12 138 SER A C 1
ATOM 1107 O O . SER A 1 138 ? -8.75 17.781 -6.273 1 80.12 138 SER A O 1
ATOM 1109 N N . LYS A 1 139 ? -6.582 17.547 -6.07 1 59.03 139 LYS A N 1
ATOM 1110 C CA . LYS A 1 139 ? -6.359 17.875 -7.473 1 59.03 139 LYS A CA 1
ATOM 1111 C C . LYS A 1 139 ? -6.516 16.641 -8.367 1 59.03 139 LYS A C 1
ATOM 1113 O O . LYS A 1 139 ? -6.129 15.539 -7.984 1 59.03 139 LYS A O 1
ATOM 1118 N N . MET B 1 1 ? -27.141 8.641 5.922 1 33.38 1 MET B N 1
ATOM 1119 C CA . MET B 1 1 ? -26.297 9.508 6.75 1 33.38 1 MET B CA 1
ATOM 1120 C C . MET B 1 1 ? -24.828 9.109 6.633 1 33.38 1 MET B C 1
ATOM 1122 O O . MET B 1 1 ? -24.484 7.941 6.832 1 33.38 1 MET B O 1
ATOM 1126 N N . ARG B 1 2 ? -24.141 9.727 5.852 1 41.47 2 ARG B N 1
ATOM 1127 C CA . ARG B 1 2 ? -22.734 9.406 5.602 1 41.47 2 ARG B CA 1
ATOM 1128 C C . ARG B 1 2 ? -21.969 9.25 6.91 1 41.47 2 ARG B C 1
ATOM 1130 O O . ARG B 1 2 ? -21.922 10.172 7.719 1 41.47 2 ARG B O 1
ATOM 1137 N N . GLU B 1 3 ? -22.188 8.125 7.625 1 50.94 3 GLU B N 1
ATOM 1138 C CA . GLU B 1 3 ? -21.5 7.973 8.906 1 50.94 3 GLU B CA 1
ATOM 1139 C C . GLU B 1 3 ? -20.094 8.586 8.867 1 50.94 3 GLU B C 1
ATOM 1141 O O . GLU B 1 3 ? -19.359 8.367 7.91 1 50.94 3 GLU B O 1
ATOM 1146 N N . ILE B 1 4 ? -20.062 9.695 9.492 1 56.5 4 ILE B N 1
ATOM 1147 C CA . ILE B 1 4 ? -18.812 10.445 9.586 1 56.5 4 ILE B CA 1
ATOM 1148 C C . ILE B 1 4 ? -17.672 9.492 9.945 1 56.5 4 ILE B C 1
ATOM 1150 O O . ILE B 1 4 ? -17.719 8.82 10.977 1 56.5 4 ILE B O 1
ATOM 1154 N N . GLU B 1 5 ? -16.906 9.203 9.07 1 73.5 5 GLU B N 1
ATOM 1155 C CA . GLU B 1 5 ? -15.711 8.398 9.289 1 73.5 5 GLU B CA 1
ATOM 1156 C C . GLU B 1 5 ? -14.82 9.016 10.367 1 73.5 5 GLU B C 1
ATOM 1158 O O . GLU B 1 5 ? -14.594 10.234 10.367 1 73.5 5 GLU B O 1
ATOM 1163 N N . PRO B 1 6 ? -14.562 8.25 11.367 1 84.88 6 PRO B N 1
ATOM 1164 C CA . PRO B 1 6 ? -13.594 8.781 12.328 1 84.88 6 PRO B CA 1
ATOM 1165 C C . PRO B 1 6 ? -12.359 9.375 11.656 1 84.88 6 PRO B C 1
ATOM 1167 O O . PRO B 1 6 ? -11.984 8.953 10.562 1 84.88 6 PRO B O 1
ATOM 1170 N N . LYS B 1 7 ? -11.875 10.539 12.25 1 86.25 7 LYS B N 1
ATOM 1171 C CA . LYS B 1 7 ? -10.742 11.273 11.695 1 86.25 7 LYS B CA 1
ATOM 1172 C C . LYS B 1 7 ? -9.586 10.336 11.375 1 86.25 7 LYS B C 1
ATOM 1174 O O . LYS B 1 7 ? -8.938 10.477 10.328 1 86.25 7 LYS B O 1
ATOM 1179 N N . GLY B 1 8 ? -9.398 9.367 12.25 1 88.88 8 GLY B N 1
ATOM 1180 C CA . GLY B 1 8 ? -8.328 8.414 12.031 1 88.88 8 GLY B CA 1
ATOM 1181 C C . GLY B 1 8 ? -8.508 7.594 10.766 1 88.88 8 GLY B C 1
ATOM 1182 O O . GLY B 1 8 ? -7.555 7.391 10.008 1 88.88 8 GLY B O 1
ATOM 1183 N N . LEU B 1 9 ? -9.703 7.211 10.508 1 89.94 9 LEU B N 1
ATOM 1184 C CA . LEU B 1 9 ? -9.992 6.414 9.32 1 89.94 9 LEU B CA 1
ATOM 1185 C C . LEU B 1 9 ? -9.867 7.258 8.062 1 89.94 9 LEU B C 1
ATOM 1187 O O . LEU B 1 9 ? -9.43 6.766 7.02 1 89.94 9 LEU B O 1
ATOM 1191 N N . GLU B 1 10 ? -10.289 8.453 8.211 1 90.69 10 GLU B N 1
ATOM 1192 C CA . GLU B 1 10 ? -10.172 9.344 7.059 1 90.69 10 GLU B CA 1
ATOM 1193 C C . GLU B 1 10 ? -8.703 9.586 6.707 1 90.69 10 GLU B C 1
ATOM 1195 O O . GLU B 1 10 ? -8.336 9.617 5.527 1 90.69 10 GLU B O 1
ATOM 1200 N N . ILE B 1 11 ? -7.867 9.789 7.645 1 93.62 11 ILE B N 1
ATOM 1201 C CA . ILE B 1 11 ? -6.438 9.977 7.441 1 93.62 11 ILE B CA 1
ATOM 1202 C C . ILE B 1 11 ? -5.844 8.75 6.758 1 93.62 11 ILE B C 1
ATOM 1204 O O . ILE B 1 11 ? -5.113 8.867 5.77 1 93.62 11 ILE B O 1
ATOM 1208 N N . LEU B 1 12 ? -6.23 7.605 7.27 1 92 12 LEU B N 1
ATOM 1209 C CA . LEU B 1 12 ? -5.746 6.367 6.676 1 92 12 LEU B CA 1
ATOM 1210 C C . LEU B 1 12 ? -6.203 6.246 5.223 1 92 12 LEU B C 1
ATOM 1212 O O . LEU B 1 12 ? -5.434 5.824 4.359 1 92 12 LEU B O 1
ATOM 1216 N N . ARG B 1 13 ? -7.43 6.602 4.984 1 89.69 13 ARG B N 1
ATOM 1217 C CA . ARG B 1 13 ? -7.969 6.551 3.629 1 89.69 13 ARG B CA 1
ATOM 1218 C C . ARG B 1 13 ? -7.145 7.414 2.678 1 89.69 13 ARG B C 1
ATOM 1220 O O . ARG B 1 13 ? -6.785 6.973 1.584 1 89.69 13 ARG B O 1
ATOM 1227 N N . ILE B 1 14 ? -6.84 8.57 3.084 1 92.94 14 ILE B N 1
ATOM 1228 C CA . ILE B 1 14 ? -6.117 9.5 2.217 1 92.94 14 ILE B CA 1
ATOM 1229 C C . ILE B 1 14 ? -4.684 9.008 2.027 1 92.94 14 ILE B C 1
ATOM 1231 O O . ILE B 1 14 ? -4.152 9.047 0.914 1 92.94 14 ILE B O 1
ATOM 1235 N N . ILE B 1 15 ? -4.074 8.555 3.07 1 94.12 15 ILE B N 1
ATOM 1236 C CA . ILE B 1 15 ? -2.738 7.977 2.98 1 94.12 15 ILE B CA 1
ATOM 1237 C C . ILE B 1 15 ? -2.734 6.84 1.962 1 94.12 15 ILE B C 1
ATOM 1239 O O . ILE B 1 15 ? -1.842 6.758 1.115 1 94.12 15 ILE B O 1
ATOM 1243 N N . SER B 1 16 ? -3.703 5.98 2.035 1 91.31 16 SER B N 1
ATOM 1244 C CA . SER B 1 16 ? -3.807 4.848 1.118 1 91.31 16 SER B CA 1
ATOM 1245 C C . SER B 1 16 ? -3.965 5.32 -0.324 1 91.31 16 SER B C 1
ATOM 1247 O O . SER B 1 16 ? -3.361 4.754 -1.237 1 91.31 16 SER B O 1
ATOM 1249 N N . ILE B 1 17 ? -4.781 6.309 -0.553 1 90.19 17 ILE B N 1
ATOM 1250 C CA . ILE B 1 17 ? -5.012 6.852 -1.888 1 90.19 17 ILE B CA 1
ATOM 1251 C C . ILE B 1 17 ? -3.701 7.383 -2.463 1 90.19 17 ILE B C 1
ATOM 1253 O O . ILE B 1 17 ? -3.338 7.062 -3.596 1 90.19 17 ILE B O 1
ATOM 1257 N N . ILE B 1 18 ? -2.971 8.156 -1.668 1 93.12 18 ILE B N 1
ATOM 1258 C CA . ILE B 1 18 ? -1.718 8.766 -2.105 1 93.12 18 ILE B CA 1
ATOM 1259 C C . ILE B 1 18 ? -0.702 7.676 -2.438 1 93.12 18 ILE B C 1
ATOM 1261 O O . ILE B 1 18 ? -0.09 7.695 -3.508 1 93.12 18 ILE B O 1
ATOM 1265 N N . TYR B 1 19 ? -0.599 6.746 -1.537 1 91.25 19 TYR B N 1
ATOM 1266 C CA . TYR B 1 19 ? 0.334 5.641 -1.725 1 91.25 19 TYR B CA 1
ATOM 1267 C C . TYR B 1 19 ? 0.021 4.875 -3.004 1 91.25 19 TYR B C 1
ATOM 1269 O O . TYR B 1 19 ? 0.908 4.645 -3.83 1 91.25 19 TYR B O 1
ATOM 1277 N N . LYS B 1 20 ? -1.156 4.516 -3.207 1 88.5 20 LYS B N 1
ATOM 1278 C CA . LYS B 1 20 ? -1.57 3.715 -4.355 1 88.5 20 LYS B CA 1
ATOM 1279 C C . LYS B 1 20 ? -1.427 4.5 -5.656 1 88.5 20 LYS B C 1
ATOM 1281 O O . LYS B 1 20 ? -1.038 3.941 -6.684 1 88.5 20 LYS B O 1
ATOM 1286 N N . GLU B 1 21 ? -1.79 5.758 -5.66 1 89.94 21 GLU B N 1
ATOM 1287 C CA . GLU B 1 21 ? -1.665 6.59 -6.852 1 89.94 21 GLU B CA 1
ATOM 1288 C C . GLU B 1 21 ? -0.209 6.703 -7.297 1 89.94 21 GLU B C 1
ATOM 1290 O O . GLU B 1 21 ? 0.093 6.605 -8.484 1 89.94 21 GLU B O 1
ATOM 1295 N N . ILE B 1 22 ? 0.655 7 -6.359 1 91.88 22 ILE B N 1
ATOM 1296 C CA . ILE B 1 22 ? 2.07 7.148 -6.68 1 91.88 22 ILE B CA 1
ATOM 1297 C C . ILE B 1 22 ? 2.611 5.84 -7.246 1 91.88 22 ILE B C 1
ATOM 1299 O O . ILE B 1 22 ? 3.311 5.84 -8.266 1 91.88 22 ILE B O 1
ATOM 1303 N N . ASN B 1 23 ? 2.279 4.711 -6.633 1 88.69 23 ASN B N 1
ATOM 1304 C CA . ASN B 1 23 ? 2.762 3.42 -7.113 1 88.69 23 ASN B CA 1
ATOM 1305 C C . ASN B 1 23 ? 2.195 3.086 -8.492 1 88.69 23 ASN B C 1
ATOM 1307 O O . ASN B 1 23 ? 2.889 2.504 -9.328 1 88.69 23 ASN B O 1
ATOM 1311 N N . ARG B 1 24 ? 0.966 3.369 -8.688 1 86.44 24 ARG B N 1
ATOM 1312 C CA . ARG B 1 24 ? 0.352 3.15 -9.992 1 86.44 24 ARG B CA 1
ATOM 1313 C C . ARG B 1 24 ? 1.063 3.955 -11.078 1 86.44 24 ARG B C 1
ATOM 1315 O O . ARG B 1 24 ? 1.369 3.432 -12.148 1 86.44 24 ARG B O 1
ATOM 1322 N N . GLU B 1 25 ? 1.225 5.211 -10.828 1 89.81 25 GLU B N 1
ATOM 1323 C CA . GLU B 1 25 ? 1.909 6.074 -11.781 1 89.81 25 GLU B CA 1
ATOM 1324 C C . GLU B 1 25 ? 3.346 5.613 -12.016 1 89.81 25 GLU B C 1
ATOM 1326 O O . GLU B 1 25 ? 3.838 5.648 -13.148 1 89.81 25 GLU B O 1
ATOM 1331 N N . ALA B 1 26 ? 4.031 5.258 -10.961 1 91.06 26 ALA B N 1
ATOM 1332 C CA . ALA B 1 26 ? 5.395 4.754 -11.094 1 91.06 26 ALA B CA 1
ATOM 1333 C C . ALA B 1 26 ? 5.438 3.514 -11.977 1 91.06 26 ALA B C 1
ATOM 1335 O O . ALA B 1 26 ? 6.324 3.379 -12.828 1 91.06 26 ALA B O 1
ATOM 1336 N N . SER B 1 27 ? 4.512 2.607 -11.742 1 86.75 27 SER B N 1
ATOM 1337 C CA . SER B 1 27 ? 4.438 1.401 -12.562 1 86.75 27 SER B CA 1
ATOM 1338 C C . SER B 1 27 ? 4.238 1.745 -14.039 1 86.75 27 SER B C 1
ATOM 1340 O O . SER B 1 27 ? 4.859 1.139 -14.906 1 86.75 27 SER B O 1
ATOM 1342 N N . ARG B 1 28 ? 3.406 2.672 -14.281 1 87.94 28 ARG B N 1
ATOM 1343 C CA . ARG B 1 28 ? 3.148 3.111 -15.648 1 87.94 28 ARG B CA 1
ATOM 1344 C C . ARG B 1 28 ? 4.414 3.668 -16.297 1 87.94 28 ARG B C 1
ATOM 1346 O O . ARG B 1 28 ? 4.73 3.334 -17.438 1 87.94 28 ARG B O 1
ATOM 1353 N N . ARG B 1 29 ? 5.105 4.492 -15.547 1 92 29 ARG B N 1
ATOM 1354 C CA . ARG B 1 29 ? 6.309 5.129 -16.078 1 92 29 ARG B CA 1
ATOM 1355 C C . ARG B 1 29 ? 7.441 4.121 -16.234 1 92 29 ARG B C 1
ATOM 1357 O O . ARG B 1 29 ? 8.266 4.242 -17.141 1 92 29 ARG B O 1
ATOM 1364 N N . MET B 1 30 ? 7.602 3.189 -15.305 1 88.75 30 MET B N 1
ATOM 1365 C CA . MET B 1 30 ? 8.633 2.16 -15.352 1 88.75 30 MET B CA 1
ATOM 1366 C C . MET B 1 30 ? 8.406 1.212 -16.516 1 88.75 30 MET B C 1
ATOM 1368 O O . MET B 1 30 ? 9.367 0.703 -17.109 1 88.75 30 MET B O 1
ATOM 1372 N N . GLY B 1 31 ? 7.168 1.03 -16.766 1 80.5 31 GLY B N 1
ATOM 1373 C CA . GLY B 1 31 ? 6.789 0.021 -17.734 1 80.5 31 GLY B CA 1
ATOM 1374 C C . GLY B 1 31 ? 6.238 -1.242 -17.109 1 80.5 31 GLY B C 1
ATOM 1375 O O . GLY B 1 31 ? 6.492 -1.52 -15.93 1 80.5 31 GLY B O 1
ATOM 1376 N N . GLN B 1 32 ? 5.441 -1.938 -17.781 1 67.62 32 GLN B N 1
A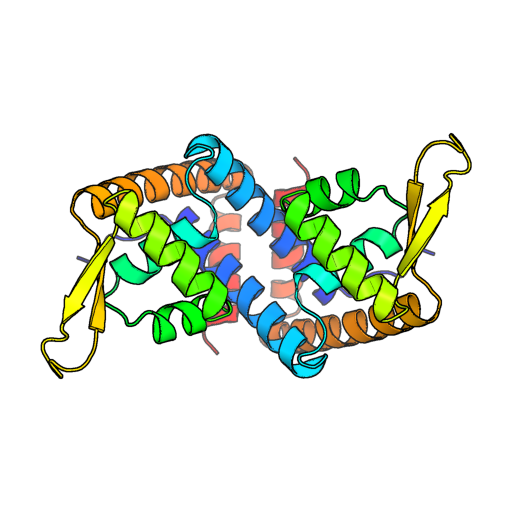TOM 1377 C CA . GLN B 1 32 ? 4.59 -3.02 -17.297 1 67.62 32 GLN B CA 1
ATOM 1378 C C . GLN B 1 32 ? 5.41 -4.27 -16.984 1 67.62 32 GLN B C 1
ATOM 1380 O O . GLN B 1 32 ? 4.898 -5.223 -16.391 1 67.62 32 GLN B O 1
ATOM 1385 N N . ASP B 1 33 ? 6.77 -4.125 -17.031 1 81.94 33 ASP B N 1
ATOM 1386 C CA . ASP B 1 33 ? 7.527 -5.355 -16.844 1 81.94 33 ASP B CA 1
ATOM 1387 C C . ASP B 1 33 ? 7.859 -5.574 -15.375 1 81.94 33 ASP B C 1
ATOM 1389 O O . ASP B 1 33 ? 8.234 -6.68 -14.977 1 81.94 33 ASP B O 1
ATOM 1393 N N . LEU B 1 34 ? 7.805 -4.625 -14.586 1 87.25 34 LEU B N 1
ATOM 1394 C CA . LEU B 1 34 ? 8.094 -4.785 -13.164 1 87.25 34 LEU B CA 1
ATOM 1395 C C . LEU B 1 34 ? 6.871 -4.461 -12.312 1 87.25 34 LEU B C 1
ATOM 1397 O O . LEU B 1 34 ? 6.273 -3.393 -12.453 1 87.25 34 LEU B O 1
ATOM 1401 N N . SER B 1 35 ? 6.527 -5.383 -11.477 1 82.12 35 SER B N 1
ATOM 1402 C CA . SER B 1 35 ? 5.426 -5.18 -10.539 1 82.12 35 SER B CA 1
ATOM 1403 C C . SER B 1 35 ? 5.887 -4.414 -9.305 1 82.12 35 SER B C 1
ATOM 1405 O O . SER B 1 35 ? 7.086 -4.27 -9.062 1 82.12 35 SER B O 1
ATOM 1407 N N . PRO B 1 36 ? 4.945 -3.992 -8.539 1 81.69 36 PRO B N 1
ATOM 1408 C CA . PRO B 1 36 ? 5.309 -3.344 -7.273 1 81.69 36 PRO B CA 1
ATOM 1409 C C . PRO B 1 36 ? 6.129 -4.254 -6.363 1 81.69 36 PRO B C 1
ATOM 1411 O O . PRO B 1 36 ? 7.027 -3.779 -5.66 1 81.69 36 PRO B O 1
ATOM 1414 N N . LEU B 1 37 ? 5.77 -5.465 -6.398 1 85.69 37 LEU B N 1
ATOM 1415 C CA . LEU B 1 37 ? 6.559 -6.41 -5.621 1 85.69 37 LEU B CA 1
ATOM 1416 C C . LEU B 1 37 ? 7.996 -6.465 -6.121 1 85.69 37 LEU B C 1
ATOM 1418 O O . LEU B 1 37 ? 8.938 -6.504 -5.324 1 85.69 37 LEU B O 1
ATOM 1422 N N . ASP B 1 38 ? 8.164 -6.461 -7.395 1 91.5 38 ASP B N 1
ATOM 1423 C CA . ASP B 1 38 ? 9.5 -6.477 -7.98 1 91.5 38 ASP B CA 1
ATOM 1424 C C . ASP B 1 38 ? 10.32 -5.277 -7.508 1 91.5 38 ASP B C 1
ATOM 1426 O O . ASP B 1 38 ? 11.469 -5.434 -7.086 1 91.5 38 ASP B O 1
ATOM 1430 N N . LEU B 1 39 ? 9.695 -4.207 -7.566 1 88.88 39 LEU B N 1
ATOM 1431 C CA . LEU B 1 39 ? 10.375 -2.982 -7.156 1 88.88 39 LEU B CA 1
ATOM 1432 C C . LEU B 1 39 ? 10.688 -3.01 -5.664 1 88.88 39 LEU B C 1
ATOM 1434 O O . LEU B 1 39 ? 11.727 -2.512 -5.234 1 88.88 39 LEU B O 1
ATOM 1438 N N . GLY B 1 40 ? 9.797 -3.531 -4.895 1 90.19 40 GLY B N 1
ATOM 1439 C CA . GLY B 1 40 ? 10.055 -3.717 -3.477 1 90.19 40 GLY B CA 1
ATOM 1440 C C . GLY B 1 40 ? 11.273 -4.582 -3.197 1 90.19 40 GLY B C 1
ATOM 1441 O O . GLY B 1 40 ? 12.078 -4.266 -2.318 1 90.19 40 GLY B O 1
ATOM 1442 N N . ILE B 1 41 ? 11.344 -5.605 -3.902 1 94.5 41 ILE B N 1
ATOM 1443 C CA . ILE B 1 41 ? 12.477 -6.523 -3.756 1 94.5 41 ILE B CA 1
ATOM 1444 C C . ILE B 1 41 ? 13.773 -5.797 -4.094 1 94.5 41 ILE B C 1
ATOM 1446 O O . ILE B 1 41 ? 14.734 -5.836 -3.318 1 94.5 41 ILE B O 1
ATOM 1450 N N . ILE B 1 42 ? 13.766 -5.145 -5.184 1 94.19 42 ILE B N 1
ATOM 1451 C CA . ILE B 1 42 ? 14.953 -4.441 -5.66 1 94.19 42 ILE B CA 1
ATOM 1452 C C . ILE B 1 42 ? 15.359 -3.371 -4.648 1 94.19 42 ILE B C 1
ATOM 1454 O O . ILE B 1 42 ? 16.531 -3.242 -4.316 1 94.19 42 ILE B O 1
ATOM 1458 N N . LYS B 1 43 ? 14.453 -2.709 -4.176 1 91.25 43 LYS B N 1
ATOM 1459 C CA . LYS B 1 43 ? 14.734 -1.677 -3.184 1 91.25 43 LYS B CA 1
ATOM 1460 C C . LYS B 1 43 ? 15.289 -2.285 -1.901 1 91.25 43 LYS B C 1
ATOM 1462 O O . LYS B 1 43 ? 16.25 -1.765 -1.329 1 91.25 43 LYS B O 1
ATOM 1467 N N . THR B 1 44 ? 14.695 -3.295 -1.434 1 92.56 44 THR B N 1
ATOM 1468 C CA . THR B 1 44 ? 15.148 -3.959 -0.216 1 92.56 44 THR B CA 1
ATOM 1469 C C . THR B 1 44 ? 16.594 -4.414 -0.356 1 92.56 44 THR B C 1
ATOM 1471 O O . THR B 1 44 ? 17.391 -4.262 0.573 1 92.56 44 THR B O 1
ATOM 1474 N N . LEU B 1 45 ? 16.922 -4.863 -1.479 1 95 45 LEU B N 1
ATOM 1475 C CA . LEU B 1 45 ? 18.234 -5.422 -1.739 1 95 45 LEU B CA 1
ATOM 1476 C C . LEU B 1 45 ? 19.266 -4.316 -1.906 1 95 45 LEU B C 1
ATOM 1478 O O . LEU B 1 45 ? 20.484 -4.578 -1.869 1 95 45 LEU B O 1
ATOM 1482 N N . SER B 1 46 ? 18.828 -3.158 -2.135 1 91.5 46 SER B N 1
ATOM 1483 C CA . SER B 1 46 ? 19.75 -2.031 -2.248 1 91.5 46 SER B CA 1
ATOM 1484 C C . SER B 1 46 ? 20.406 -1.721 -0.912 1 91.5 46 SER B C 1
ATOM 1486 O O . SER B 1 46 ? 21.438 -1.049 -0.867 1 91.5 46 SER B O 1
ATOM 1488 N N . ILE B 1 47 ? 19.891 -2.113 0.132 1 88.62 47 ILE B N 1
ATOM 1489 C CA . ILE B 1 47 ? 20.406 -1.866 1.473 1 88.62 47 ILE B CA 1
ATOM 1490 C C . ILE B 1 47 ? 21.453 -2.916 1.82 1 88.62 47 ILE B C 1
ATOM 1492 O O . ILE B 1 47 ? 22.547 -2.582 2.303 1 88.62 47 ILE B O 1
ATOM 1496 N N . SER B 1 48 ? 21.094 -4.172 1.576 1 89.44 48 SER B N 1
ATOM 1497 C CA . SER B 1 48 ? 21.953 -5.312 1.871 1 89.44 48 SER B CA 1
ATOM 1498 C C . SER B 1 48 ? 21.453 -6.574 1.17 1 89.44 48 SER B C 1
ATOM 1500 O O . SER B 1 48 ? 20.281 -6.652 0.773 1 89.44 48 SER B O 1
ATOM 1502 N N . PRO B 1 49 ? 22.438 -7.457 1.031 1 92.44 49 PRO B N 1
ATOM 1503 C CA . PRO B 1 49 ? 21.938 -8.781 0.643 1 92.44 49 PRO B CA 1
ATOM 1504 C C . PRO B 1 49 ? 21.047 -9.414 1.703 1 92.44 49 PRO B C 1
ATOM 1506 O O . PRO B 1 49 ? 21.281 -9.242 2.902 1 92.44 49 PRO B O 1
ATOM 1509 N N . TYR B 1 50 ? 19.969 -10.055 1.274 1 94.44 50 TYR B N 1
ATOM 1510 C CA . TYR B 1 50 ? 19.047 -10.703 2.195 1 94.44 50 TYR B CA 1
ATOM 1511 C C . TYR B 1 50 ? 18.609 -12.055 1.652 1 94.44 50 TYR B C 1
ATOM 1513 O O . TYR B 1 50 ? 18.641 -12.289 0.443 1 94.44 50 TYR B O 1
ATOM 1521 N N . THR B 1 51 ? 18.203 -12.883 2.551 1 95.31 51 THR B N 1
ATOM 1522 C CA . THR B 1 51 ? 17.578 -14.133 2.143 1 95.31 51 THR B CA 1
ATOM 1523 C C . THR B 1 51 ? 16.172 -13.883 1.604 1 95.31 51 THR B C 1
ATOM 1525 O O . THR B 1 51 ? 15.523 -12.906 1.982 1 95.31 51 THR B O 1
ATOM 1528 N N . PRO B 1 52 ? 15.75 -14.797 0.711 1 95.25 52 PRO B N 1
ATOM 1529 C CA . PRO B 1 52 ? 14.367 -14.672 0.251 1 95.25 52 PRO B CA 1
ATOM 1530 C C . PRO B 1 52 ? 13.367 -14.609 1.402 1 95.25 52 PRO B C 1
ATOM 1532 O O . PRO B 1 52 ? 12.414 -13.836 1.354 1 95.25 52 PRO B O 1
ATOM 1535 N N . ALA B 1 53 ? 13.586 -15.312 2.408 1 93.94 53 ALA B N 1
ATOM 1536 C CA . ALA B 1 53 ? 12.695 -15.344 3.566 1 93.94 53 ALA B CA 1
ATOM 1537 C C . ALA B 1 53 ? 12.656 -13.984 4.266 1 93.94 53 ALA B C 1
ATOM 1539 O O . ALA B 1 53 ? 11.586 -13.5 4.637 1 93.94 53 ALA B O 1
ATOM 1540 N N . LYS B 1 54 ? 13.773 -13.383 4.445 1 93.31 54 LYS B N 1
ATOM 1541 C CA . LYS B 1 54 ? 13.844 -12.07 5.082 1 93.31 54 LYS B CA 1
ATOM 1542 C C . LYS B 1 54 ? 13.156 -11.008 4.23 1 93.31 54 LYS B C 1
ATOM 1544 O O . LYS B 1 54 ? 12.438 -10.148 4.758 1 93.31 54 LYS B O 1
ATOM 1549 N N . ILE B 1 55 ? 13.344 -11.07 2.949 1 94.5 55 ILE B N 1
ATOM 1550 C CA . ILE B 1 55 ? 12.711 -10.109 2.051 1 94.5 55 ILE B CA 1
ATOM 1551 C C . ILE B 1 55 ? 11.195 -10.258 2.119 1 94.5 55 ILE B C 1
ATOM 1553 O O . ILE B 1 55 ? 10.469 -9.258 2.18 1 94.5 55 ILE B O 1
ATOM 1557 N N . ALA B 1 56 ? 10.711 -11.477 2.133 1 92.12 56 ALA B N 1
ATOM 1558 C CA . ALA B 1 56 ? 9.281 -11.742 2.219 1 92.12 56 ALA B CA 1
ATOM 1559 C C . ALA B 1 56 ? 8.688 -11.148 3.492 1 92.12 56 ALA B C 1
ATOM 1561 O O . ALA B 1 56 ? 7.609 -10.555 3.463 1 92.12 56 ALA B O 1
ATOM 1562 N N . ASN B 1 57 ? 9.438 -11.281 4.547 1 85.69 57 ASN B N 1
ATOM 1563 C CA . ASN B 1 57 ? 9.008 -10.742 5.832 1 85.69 57 ASN B CA 1
ATOM 1564 C C . ASN B 1 57 ? 8.953 -9.219 5.809 1 85.69 57 ASN B C 1
ATOM 1566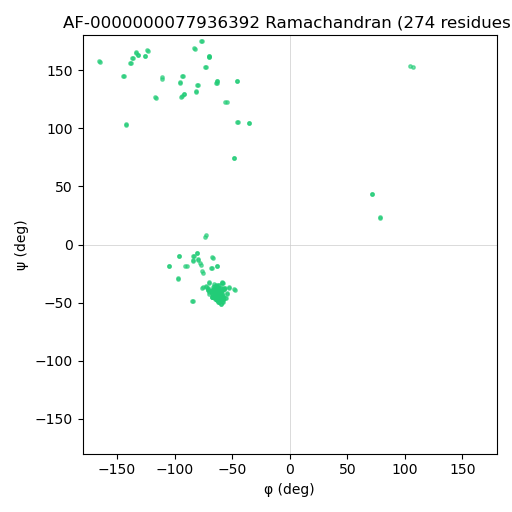 O O . ASN B 1 57 ? 7.965 -8.617 6.25 1 85.69 57 ASN B O 1
ATOM 1570 N N . VAL B 1 58 ? 9.969 -8.641 5.258 1 84.75 58 VAL B N 1
ATOM 1571 C CA . VAL B 1 58 ? 10.062 -7.188 5.176 1 84.75 58 VAL B CA 1
ATOM 1572 C C . VAL B 1 58 ? 8.914 -6.645 4.328 1 84.75 58 VAL B C 1
ATOM 1574 O O . VAL B 1 58 ? 8.328 -5.609 4.656 1 84.75 58 VAL B O 1
ATOM 1577 N N . LEU B 1 59 ? 8.516 -7.355 3.258 1 85 59 LEU B N 1
ATOM 1578 C CA . LEU B 1 59 ? 7.527 -6.863 2.305 1 85 59 LEU B CA 1
ATOM 1579 C C . LEU B 1 59 ? 6.137 -7.391 2.643 1 85 59 LEU B C 1
ATOM 1581 O O . LEU B 1 59 ? 5.145 -6.973 2.035 1 85 59 LEU B O 1
ATOM 1585 N N . GLY B 1 60 ? 6.07 -8.297 3.529 1 79.5 60 GLY B N 1
ATOM 1586 C CA . GLY B 1 60 ? 4.785 -8.828 3.963 1 79.5 60 GLY B CA 1
ATOM 1587 C C . GLY B 1 60 ? 4.117 -9.695 2.916 1 79.5 60 GLY B C 1
ATOM 1588 O O . GLY B 1 60 ? 2.914 -9.57 2.674 1 79.5 60 GLY B O 1
ATOM 1589 N N . VAL B 1 61 ? 4.828 -10.555 2.268 1 82.19 61 VAL B N 1
ATOM 1590 C CA . VAL B 1 61 ? 4.266 -11.43 1.248 1 82.19 61 VAL B CA 1
ATOM 1591 C C . VAL B 1 61 ? 4.602 -12.883 1.573 1 82.19 61 VAL B C 1
ATOM 1593 O O . VAL B 1 61 ? 5.48 -13.156 2.396 1 82.19 61 VAL B O 1
ATOM 1596 N N . SER B 1 62 ? 3.879 -13.758 0.974 1 83.88 62 SER B N 1
ATOM 1597 C CA . SER B 1 62 ? 4.09 -15.18 1.202 1 83.88 62 SER B CA 1
ATOM 1598 C C . SER B 1 62 ? 5.398 -15.656 0.578 1 83.88 62 SER B C 1
ATOM 1600 O O . SER B 1 62 ? 5.918 -15.016 -0.342 1 83.88 62 SER B O 1
ATOM 1602 N N . ARG B 1 63 ? 5.859 -16.766 1.022 1 87.62 63 ARG B N 1
ATOM 1603 C CA . ARG B 1 63 ? 7.094 -17.344 0.503 1 87.62 63 ARG B CA 1
ATOM 1604 C C . ARG B 1 63 ? 6.926 -17.781 -0.95 1 87.62 63 ARG B C 1
ATOM 1606 O O . ARG B 1 63 ? 7.852 -17.641 -1.754 1 87.62 63 ARG B O 1
ATOM 1613 N N . SER B 1 64 ? 5.785 -18.266 -1.205 1 89.94 64 SER B N 1
ATOM 1614 C CA . SER B 1 64 ? 5.523 -18.719 -2.568 1 89.94 64 SER B CA 1
ATOM 1615 C C . SER B 1 64 ? 5.562 -17.547 -3.553 1 89.94 64 SER B C 1
ATOM 1617 O O . SER B 1 64 ? 6.168 -17.656 -4.621 1 89.94 64 SER B O 1
ATOM 1619 N N . ALA B 1 65 ? 4.957 -16.5 -3.227 1 86.5 65 ALA B N 1
ATOM 1620 C CA . ALA B 1 65 ? 4.977 -15.312 -4.066 1 86.5 65 ALA B CA 1
ATOM 1621 C C . ALA B 1 65 ? 6.395 -14.781 -4.227 1 86.5 65 ALA B C 1
ATOM 1623 O O . ALA B 1 65 ? 6.785 -14.352 -5.316 1 86.5 65 ALA B O 1
ATOM 1624 N N . MET B 1 66 ? 7.125 -14.828 -3.174 1 93.69 66 MET B N 1
ATOM 1625 C CA . MET B 1 66 ? 8.508 -14.359 -3.182 1 93.69 66 MET B CA 1
ATOM 1626 C C . MET B 1 66 ? 9.359 -15.195 -4.125 1 93.69 66 MET B C 1
ATOM 1628 O O . MET B 1 66 ? 10.117 -14.656 -4.934 1 93.69 66 MET B O 1
ATOM 1632 N N . THR B 1 67 ? 9.211 -16.469 -4.008 1 94 67 THR B N 1
ATOM 1633 C CA . THR B 1 67 ? 9.977 -17.375 -4.855 1 94 67 THR B CA 1
ATOM 1634 C C . THR B 1 67 ? 9.695 -17.109 -6.328 1 94 67 THR B C 1
ATOM 1636 O O . THR B 1 67 ? 10.625 -17 -7.133 1 94 67 THR B O 1
ATOM 1639 N N . TYR B 1 68 ? 8.5 -16.969 -6.621 1 93.44 68 TYR B N 1
ATOM 1640 C CA . TYR B 1 68 ? 8.102 -16.719 -8 1 93.44 68 TYR B CA 1
ATOM 1641 C C . TYR B 1 68 ? 8.711 -15.406 -8.5 1 93.44 68 TYR B C 1
ATOM 1643 O O . TYR B 1 68 ? 9.273 -15.352 -9.594 1 93.44 68 TYR B O 1
ATOM 1651 N N . ALA B 1 69 ? 8.57 -14.43 -7.75 1 94.44 69 ALA B N 1
ATOM 1652 C CA . ALA B 1 69 ? 9.086 -13.117 -8.133 1 94.44 69 ALA B CA 1
ATOM 1653 C C . ALA B 1 69 ? 10.602 -13.148 -8.305 1 94.44 69 ALA B C 1
ATOM 1655 O O . ALA B 1 69 ? 11.133 -12.586 -9.266 1 94.44 69 ALA B O 1
ATOM 1656 N N . ILE B 1 70 ? 11.258 -13.797 -7.41 1 96.56 70 ILE B N 1
ATOM 1657 C CA . ILE B 1 70 ? 12.711 -13.867 -7.453 1 96.56 70 ILE B CA 1
ATOM 1658 C C . ILE B 1 70 ? 13.156 -14.617 -8.711 1 96.56 70 ILE B C 1
ATOM 1660 O O . ILE B 1 70 ? 14.102 -14.195 -9.391 1 96.56 70 ILE B O 1
ATOM 1664 N N . ASP B 1 71 ? 12.523 -15.742 -8.953 1 96.56 71 ASP B N 1
ATOM 1665 C CA . ASP B 1 71 ? 12.844 -16.5 -10.156 1 96.56 71 ASP B CA 1
ATOM 1666 C C . ASP B 1 71 ? 12.719 -15.641 -11.406 1 96.56 71 ASP B C 1
ATOM 1668 O O . ASP B 1 71 ? 13.602 -15.648 -12.266 1 96.56 71 ASP B O 1
ATOM 1672 N N . ARG B 1 72 ? 11.727 -14.898 -11.453 1 95.5 72 ARG B N 1
ATOM 1673 C CA . ARG B 1 72 ? 11.477 -14.016 -12.594 1 95.5 72 ARG B CA 1
ATOM 1674 C C . ARG B 1 72 ? 12.531 -12.922 -12.68 1 95.5 72 ARG B C 1
ATOM 1676 O O . ARG B 1 72 ? 13.047 -12.625 -13.758 1 95.5 72 ARG B O 1
ATOM 1683 N N . LEU B 1 73 ? 12.844 -12.312 -11.586 1 96.56 73 LEU B N 1
ATOM 1684 C CA . LEU B 1 73 ? 13.828 -11.234 -11.531 1 96.56 73 LEU B CA 1
ATOM 1685 C C . LEU B 1 73 ? 15.219 -11.742 -11.906 1 96.56 73 LEU B C 1
ATOM 1687 O O . LEU B 1 73 ? 16 -11.023 -12.531 1 96.56 73 LEU B O 1
ATOM 1691 N N . GLU B 1 74 ? 15.461 -12.953 -11.5 1 97.06 74 GLU B N 1
ATOM 1692 C CA . GLU B 1 74 ? 16.734 -13.57 -11.883 1 97.06 74 GLU B CA 1
ATOM 1693 C C . GLU B 1 74 ? 16.797 -13.812 -13.391 1 97.06 74 GLU B C 1
ATOM 1695 O O . GLU B 1 74 ? 17.828 -13.562 -14.016 1 97.06 74 GLU B O 1
ATOM 1700 N N . GLU B 1 75 ? 15.742 -14.305 -13.852 1 96.69 75 GLU B N 1
ATOM 1701 C CA . GLU B 1 75 ? 15.648 -14.531 -15.297 1 96.69 75 GLU B CA 1
ATOM 1702 C C . GLU B 1 75 ? 15.828 -13.227 -16.062 1 96.69 75 GLU B C 1
ATOM 1704 O O . GLU B 1 75 ? 16.422 -13.219 -17.141 1 96.69 75 GLU B O 1
ATOM 1709 N N . MET B 1 76 ? 15.398 -12.156 -15.516 1 95.75 76 MET B N 1
ATOM 1710 C CA . MET B 1 76 ? 15.508 -10.836 -16.141 1 95.75 76 MET B CA 1
ATOM 1711 C C . MET B 1 76 ? 16.906 -10.258 -15.938 1 95.75 76 MET B C 1
ATOM 1713 O O . MET B 1 76 ? 17.219 -9.188 -16.469 1 95.75 76 MET B O 1
ATOM 1717 N N . GLY B 1 77 ? 17.672 -10.977 -15.117 1 97.12 77 GLY B N 1
ATOM 1718 C CA . GLY B 1 77 ? 19.047 -10.547 -14.875 1 97.12 77 GLY B CA 1
ATOM 1719 C C . GLY B 1 77 ? 19.141 -9.406 -13.891 1 97.12 77 GLY B C 1
ATOM 1720 O O . GLY B 1 77 ? 20.125 -8.664 -13.891 1 97.12 77 GLY B O 1
ATOM 1721 N N . LEU B 1 78 ? 18.188 -9.188 -13.016 1 97.25 78 LEU B N 1
ATOM 1722 C CA . LEU B 1 78 ? 18.156 -8.039 -12.109 1 97.25 78 LEU B CA 1
ATOM 1723 C C . LEU B 1 78 ? 18.703 -8.414 -10.742 1 97.25 78 LEU B C 1
ATOM 1725 O O . LEU B 1 78 ? 19.219 -7.555 -10.016 1 97.25 78 LEU B O 1
ATOM 1729 N N . VAL B 1 79 ? 18.516 -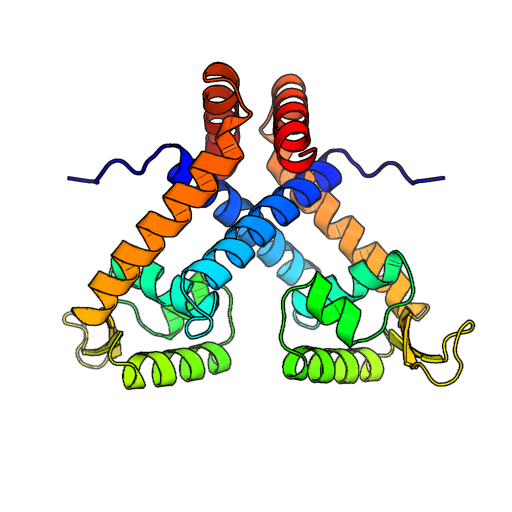9.688 -10.414 1 98 79 VAL B N 1
ATOM 1730 C CA . VAL B 1 79 ? 19.031 -10.172 -9.141 1 98 79 VAL B CA 1
ATOM 1731 C C . VAL B 1 79 ? 19.797 -11.477 -9.359 1 98 79 VAL B C 1
ATOM 1733 O O . VAL B 1 79 ? 19.688 -12.109 -10.406 1 98 79 VAL B O 1
ATOM 1736 N N . MET B 1 80 ? 20.594 -11.859 -8.398 1 97.75 80 MET B N 1
ATOM 1737 C CA . MET B 1 80 ? 21.328 -13.117 -8.438 1 97.75 80 MET B CA 1
ATOM 1738 C C . MET B 1 80 ? 21.422 -13.742 -7.055 1 97.75 80 MET B C 1
ATOM 1740 O O . MET B 1 80 ? 21.5 -13.023 -6.051 1 97.75 80 MET B O 1
ATOM 1744 N N . ARG B 1 81 ? 21.375 -15.055 -7.051 1 96 81 ARG B N 1
ATOM 1745 C CA . ARG B 1 81 ? 21.578 -15.797 -5.812 1 96 81 ARG B CA 1
ATOM 1746 C C . ARG B 1 81 ? 23.078 -15.93 -5.504 1 96 81 ARG B C 1
ATOM 1748 O O . ARG B 1 81 ? 23.875 -16.203 -6.398 1 96 81 ARG B O 1
ATOM 1755 N N . THR B 1 82 ? 23.344 -15.609 -4.277 1 94.44 82 THR B N 1
ATOM 1756 C CA . THR B 1 82 ? 24.719 -15.75 -3.82 1 94.44 82 THR B CA 1
ATOM 1757 C C . THR B 1 82 ? 24.766 -16.453 -2.467 1 94.44 82 THR B C 1
ATOM 1759 O O . THR B 1 82 ? 23.734 -16.609 -1.805 1 94.44 82 THR B O 1
ATOM 1762 N N . ARG B 1 83 ? 25.938 -16.922 -2.074 1 91.81 83 ARG B N 1
ATOM 1763 C CA . ARG B 1 83 ? 26.109 -17.516 -0.753 1 91.81 83 ARG B CA 1
ATOM 1764 C C . ARG B 1 83 ? 26.625 -16.484 0.247 1 91.81 83 ARG B C 1
ATOM 1766 O O . ARG B 1 83 ? 27.469 -15.648 -0.092 1 91.81 83 ARG B O 1
ATOM 1773 N N . SER B 1 84 ? 26.016 -16.609 1.463 1 88 84 SER B N 1
ATOM 1774 C CA . SER B 1 84 ? 26.438 -15.695 2.516 1 88 84 SER B CA 1
ATOM 1775 C C . SER B 1 84 ? 27.906 -15.906 2.879 1 88 84 SER B C 1
ATOM 1777 O O . SER B 1 84 ? 28.375 -17.031 2.932 1 88 84 SER B O 1
ATOM 1779 N N . GLU B 1 85 ? 28.469 -14.766 3.088 1 85.06 85 GLU B N 1
ATOM 1780 C CA . GLU B 1 85 ? 29.859 -14.844 3.518 1 85.06 85 GLU B CA 1
ATOM 1781 C C . GLU B 1 85 ? 29.969 -15.391 4.941 1 85.06 85 GLU B C 1
ATOM 1783 O O . GLU B 1 85 ? 30.953 -16.031 5.289 1 85.06 85 GLU B O 1
ATOM 1788 N N . GLU B 1 86 ? 28.969 -15.078 5.734 1 88.38 86 GLU B N 1
ATOM 1789 C CA . GLU B 1 86 ? 28.953 -15.484 7.137 1 88.38 86 GLU B CA 1
ATOM 1790 C C . GLU B 1 86 ? 28.609 -16.953 7.277 1 88.38 86 GLU B C 1
ATOM 1792 O O . GLU B 1 86 ? 29.141 -17.656 8.148 1 88.38 86 GLU B O 1
ATOM 1797 N N . ASP B 1 87 ? 27.781 -17.438 6.523 1 89.5 87 ASP B N 1
ATOM 1798 C CA . ASP B 1 87 ? 27.312 -18.828 6.512 1 89.5 87 ASP B CA 1
ATOM 1799 C C . ASP B 1 87 ? 27.094 -19.312 5.082 1 89.5 87 ASP B C 1
ATOM 1801 O O . ASP B 1 87 ? 26.062 -19.031 4.473 1 89.5 87 ASP B O 1
ATOM 1805 N N . ARG B 1 88 ? 28 -20.109 4.574 1 87.62 88 ARG B N 1
ATOM 1806 C CA . ARG B 1 88 ? 28.016 -20.516 3.174 1 87.62 88 ARG B CA 1
ATO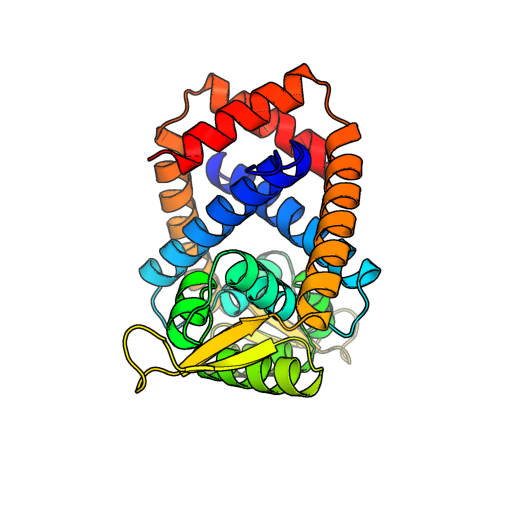M 1807 C C . ARG B 1 88 ? 26.828 -21.422 2.854 1 87.62 88 ARG B C 1
ATOM 1809 O O . ARG B 1 88 ? 26.531 -21.672 1.685 1 87.62 88 ARG B O 1
ATOM 1816 N N . ARG B 1 89 ? 26.219 -21.797 3.848 1 90.81 89 ARG B N 1
ATOM 1817 C CA . ARG B 1 89 ? 25.047 -22.641 3.619 1 90.81 89 ARG B CA 1
ATOM 1818 C C . ARG B 1 89 ? 23.812 -21.797 3.328 1 90.81 89 ARG B C 1
ATOM 1820 O O . ARG B 1 89 ? 22.812 -22.312 2.826 1 90.81 89 ARG B O 1
ATOM 1827 N N . VAL B 1 90 ? 23.969 -20.516 3.629 1 92.81 90 VAL B N 1
ATOM 1828 C CA . VAL B 1 90 ? 22.812 -19.625 3.486 1 92.81 90 VAL B CA 1
ATOM 1829 C C . VAL B 1 90 ? 22.844 -18.969 2.113 1 92.81 90 VAL B C 1
ATOM 1831 O O . VAL B 1 90 ? 23.859 -18.391 1.715 1 92.81 90 VAL B O 1
ATOM 1834 N N . ILE B 1 91 ? 21.766 -19.078 1.413 1 92.88 91 ILE B N 1
ATOM 1835 C CA . ILE B 1 91 ? 21.625 -18.438 0.114 1 92.88 91 ILE B CA 1
ATOM 1836 C C . ILE B 1 91 ? 21 -17.047 0.29 1 92.88 91 ILE B C 1
ATOM 1838 O O . ILE B 1 91 ? 19.984 -16.906 0.979 1 92.88 91 ILE B O 1
ATOM 1842 N N . GLN B 1 92 ? 21.656 -16.062 -0.308 1 96.31 92 GLN B N 1
ATOM 1843 C CA . GLN B 1 92 ? 21.141 -14.703 -0.285 1 96.31 92 GLN B CA 1
ATOM 1844 C C . GLN B 1 92 ? 20.953 -14.164 -1.699 1 96.31 92 GLN B C 1
ATOM 1846 O O . GLN B 1 92 ? 21.406 -14.773 -2.67 1 96.31 92 GLN B O 1
ATOM 1851 N N . LEU B 1 93 ? 20.234 -13.055 -1.727 1 97.25 93 LEU B N 1
ATOM 1852 C CA . LEU B 1 93 ? 20.016 -12.359 -2.994 1 97.25 93 LEU B CA 1
ATOM 1853 C C . LEU B 1 93 ? 20.75 -11.031 -3.018 1 97.25 93 LEU B C 1
ATOM 1855 O O . LEU B 1 93 ? 20.797 -10.32 -2.01 1 97.25 93 LEU B O 1
ATOM 1859 N N . GLU B 1 94 ? 21.266 -10.75 -4.223 1 97 94 GLU B N 1
ATOM 1860 C CA . GLU B 1 94 ? 21.891 -9.453 -4.445 1 97 94 GLU B CA 1
ATOM 1861 C C . GLU B 1 94 ? 21.469 -8.859 -5.785 1 97 94 GLU B C 1
ATOM 1863 O O . GLU B 1 94 ? 21 -9.578 -6.672 1 97 94 GLU B O 1
ATOM 1868 N N . LEU B 1 95 ? 21.672 -7.562 -5.836 1 97.44 95 LEU B N 1
ATOM 1869 C CA . LEU B 1 95 ? 21.406 -6.898 -7.105 1 97.44 95 LEU B CA 1
ATOM 1870 C C . LEU B 1 95 ? 22.562 -7.098 -8.086 1 97.44 95 LEU B C 1
ATOM 1872 O O . LEU B 1 95 ? 23.719 -7.031 -7.691 1 97.44 95 LEU B O 1
ATOM 1876 N N . THR B 1 96 ? 22.188 -7.375 -9.328 1 97.56 96 THR B N 1
ATOM 1877 C CA . THR B 1 96 ? 23.172 -7.27 -10.398 1 97.56 96 THR B CA 1
ATOM 1878 C C . THR B 1 96 ? 23.406 -5.809 -10.781 1 97.56 96 THR B C 1
ATOM 1880 O O . THR B 1 96 ? 22.75 -4.914 -10.242 1 97.56 96 THR B O 1
ATOM 1883 N N . GLU B 1 97 ? 24.375 -5.602 -11.695 1 97.19 97 GLU B N 1
ATOM 1884 C CA . GLU B 1 97 ? 24.578 -4.25 -12.203 1 97.19 97 GLU B CA 1
ATOM 1885 C C . GLU B 1 97 ? 23.312 -3.74 -12.914 1 97.19 97 GLU B C 1
ATOM 1887 O O . GLU B 1 97 ? 22.953 -2.572 -12.773 1 97.19 97 GLU B O 1
ATOM 1892 N N . LYS B 1 98 ? 22.719 -4.637 -13.602 1 97 98 LYS B N 1
ATOM 1893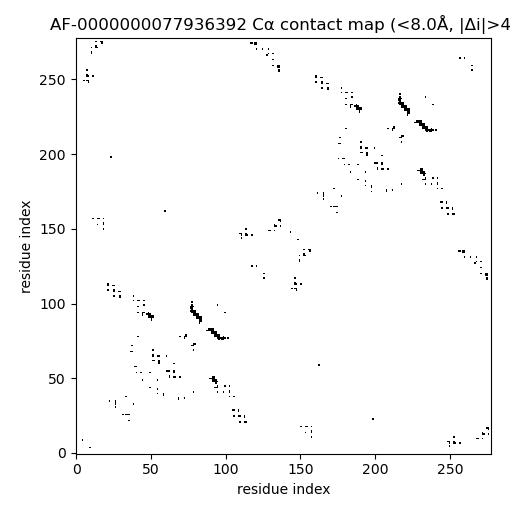 C CA . LYS B 1 98 ? 21.469 -4.293 -14.258 1 97 98 LYS B CA 1
ATOM 1894 C C . LYS B 1 98 ? 20.375 -3.959 -13.234 1 97 98 LYS B C 1
ATOM 1896 O O . LYS B 1 98 ? 19.594 -3.027 -13.43 1 97 98 LYS B O 1
ATOM 1901 N N . GLY B 1 99 ? 20.359 -4.699 -12.18 1 96.44 99 GLY B N 1
ATOM 1902 C CA . GLY B 1 99 ? 19.438 -4.438 -11.086 1 96.44 99 GLY B CA 1
ATOM 1903 C C . GLY B 1 99 ? 19.656 -3.086 -10.43 1 96.44 99 GLY B C 1
ATOM 1904 O O . GLY B 1 99 ? 18.688 -2.377 -10.133 1 96.44 99 GLY B O 1
ATOM 1905 N N . LYS B 1 100 ? 20.891 -2.723 -10.305 1 96.12 100 LYS B N 1
ATOM 1906 C CA . LYS B 1 100 ? 21.234 -1.432 -9.719 1 96.12 100 LYS B CA 1
ATOM 1907 C C . LYS B 1 100 ? 20.797 -0.281 -10.617 1 96.12 100 LYS B C 1
ATOM 1909 O O . LYS B 1 100 ? 20.312 0.743 -10.133 1 96.12 100 LYS B O 1
ATOM 1914 N N . LYS B 1 101 ? 20.984 -0.475 -11.852 1 96.19 101 LYS B N 1
ATOM 1915 C CA . LYS B 1 101 ? 20.547 0.54 -12.805 1 96.19 101 LYS B CA 1
ATOM 1916 C C . LYS B 1 101 ? 19.031 0.706 -12.781 1 96.19 101 LYS B C 1
ATOM 1918 O O . LYS B 1 101 ? 18.531 1.826 -12.859 1 96.19 101 LYS B O 1
ATOM 1923 N N . THR B 1 102 ? 18.375 -0.382 -12.656 1 94.69 102 THR B N 1
ATOM 1924 C CA . THR B 1 102 ? 16.906 -0.352 -12.57 1 94.69 102 THR B CA 1
ATOM 1925 C C . THR B 1 102 ? 16.453 0.38 -11.312 1 94.69 102 THR B C 1
ATOM 1927 O O . THR B 1 102 ? 15.5 1.151 -11.344 1 94.69 102 THR B O 1
ATOM 1930 N N . LEU B 1 103 ? 17.125 0.141 -10.273 1 93.75 103 LEU B N 1
ATOM 1931 C CA . LEU B 1 103 ? 16.828 0.826 -9.016 1 93.75 103 LEU B CA 1
ATOM 1932 C C . LEU B 1 103 ? 16.984 2.336 -9.172 1 93.75 103 LEU B C 1
ATOM 1934 O O . LEU B 1 103 ? 16.141 3.1 -8.711 1 93.75 103 LEU B O 1
ATOM 1938 N N . MET B 1 104 ? 18.047 2.699 -9.773 1 94.38 104 MET B N 1
ATOM 1939 C CA . MET B 1 104 ? 18.297 4.125 -9.961 1 94.38 104 MET B CA 1
ATOM 1940 C C . MET B 1 104 ? 17.203 4.77 -10.805 1 94.38 104 MET B C 1
ATOM 1942 O O . MET B 1 104 ? 16.75 5.871 -10.492 1 94.38 104 MET B O 1
ATOM 1946 N N . ARG B 1 105 ? 16.828 4.059 -11.797 1 94.56 105 ARG B N 1
ATOM 1947 C CA . ARG B 1 105 ? 15.734 4.539 -12.633 1 94.56 105 ARG B CA 1
ATOM 1948 C C . ARG B 1 105 ? 14.438 4.645 -11.836 1 94.56 105 ARG B C 1
ATOM 1950 O O . ARG B 1 105 ? 13.727 5.641 -11.93 1 94.56 105 ARG B O 1
ATOM 1957 N N . ALA B 1 106 ? 14.148 3.674 -11.07 1 92.94 106 ALA B N 1
ATOM 1958 C CA . ALA B 1 106 ? 12.938 3.67 -10.242 1 92.94 106 ALA B CA 1
ATOM 1959 C C . ALA B 1 106 ? 12.953 4.828 -9.25 1 92.94 106 ALA B C 1
ATOM 1961 O O . ALA B 1 106 ? 11.938 5.512 -9.078 1 92.94 106 ALA B O 1
ATOM 1962 N N . GLN B 1 107 ? 14.078 5.016 -8.688 1 91.62 107 GLN B N 1
ATOM 1963 C CA . GLN B 1 107 ? 14.211 6.082 -7.695 1 91.62 107 GLN B CA 1
ATOM 1964 C C . GLN B 1 107 ? 13.953 7.449 -8.328 1 91.62 107 GLN B C 1
ATOM 1966 O O . GLN B 1 107 ? 13.305 8.305 -7.727 1 91.62 107 GLN B O 1
ATOM 1971 N N . LYS B 1 108 ? 14.469 7.594 -9.453 1 94.44 108 LYS B N 1
ATOM 1972 C CA . LYS B 1 108 ? 14.25 8.852 -10.164 1 94.44 108 LYS B CA 1
ATOM 1973 C C . LYS B 1 108 ? 12.766 9.047 -10.477 1 94.44 108 LYS B C 1
ATOM 1975 O O . LYS B 1 108 ? 12.227 10.141 -10.289 1 94.44 108 LYS B O 1
ATOM 1980 N N . ILE B 1 109 ? 12.133 8.047 -10.922 1 94.62 109 ILE B N 1
ATOM 1981 C CA . ILE B 1 109 ? 10.719 8.094 -11.273 1 94.62 109 ILE B CA 1
ATOM 1982 C C . ILE B 1 109 ? 9.891 8.43 -10.039 1 94.62 109 ILE B C 1
ATOM 1984 O O . ILE B 1 109 ? 9.055 9.336 -10.07 1 94.62 109 ILE B O 1
ATOM 1988 N N . TYR B 1 110 ? 10.141 7.73 -8.977 1 93.81 110 TYR B N 1
ATOM 1989 C CA . TYR B 1 110 ? 9.398 7.988 -7.746 1 93.81 110 TYR B CA 1
ATOM 1990 C C . TYR B 1 110 ? 9.641 9.414 -7.258 1 93.81 110 TYR B C 1
ATOM 1992 O O . TYR B 1 110 ? 8.711 10.078 -6.781 1 93.81 110 TYR B O 1
ATOM 2000 N N . ASN B 1 111 ? 10.836 9.844 -7.328 1 94.12 111 ASN B N 1
ATOM 2001 C CA . ASN B 1 111 ? 11.148 11.211 -6.926 1 94.12 111 ASN B CA 1
ATOM 2002 C C . ASN B 1 111 ? 10.367 12.227 -7.75 1 94.12 111 ASN B C 1
ATOM 2004 O O . ASN B 1 111 ? 9.797 13.172 -7.203 1 94.12 111 ASN B O 1
ATOM 2008 N N . ASP B 1 112 ? 10.344 12.023 -9.023 1 95.94 112 ASP B N 1
ATOM 2009 C CA . ASP B 1 112 ? 9.633 12.93 -9.914 1 95.94 112 ASP B CA 1
ATOM 2010 C C . ASP B 1 112 ? 8.141 12.969 -9.586 1 95.94 112 ASP B C 1
ATOM 2012 O O . ASP B 1 112 ? 7.551 14.039 -9.461 1 95.94 112 ASP B O 1
ATOM 2016 N N . ILE B 1 113 ? 7.57 11.844 -9.414 1 95.19 113 ILE B N 1
ATOM 2017 C CA . ILE B 1 113 ? 6.145 11.734 -9.133 1 95.19 113 ILE B CA 1
ATOM 2018 C C . ILE B 1 113 ? 5.836 12.406 -7.793 1 95.19 113 ILE B C 1
ATOM 2020 O O . ILE B 1 113 ? 4.867 13.164 -7.68 1 95.19 113 ILE B O 1
ATOM 2024 N N . THR B 1 114 ? 6.668 12.062 -6.805 1 95.31 114 THR B N 1
ATOM 2025 C CA . THR B 1 114 ? 6.438 12.602 -5.473 1 95.31 114 THR B CA 1
ATOM 2026 C C . THR B 1 114 ? 6.586 14.117 -5.469 1 95.31 114 THR B C 1
ATOM 2028 O O . THR B 1 114 ? 5.766 14.828 -4.879 1 95.31 114 THR B O 1
ATOM 2031 N N . ARG B 1 115 ? 7.574 14.57 -6.125 1 93.44 115 ARG B N 1
ATOM 2032 C CA . ARG B 1 115 ? 7.781 16.016 -6.238 1 93.44 115 ARG B CA 1
ATOM 2033 C C . ARG B 1 115 ? 6.586 16.688 -6.91 1 93.44 115 ARG B C 1
ATOM 2035 O O . ARG B 1 115 ? 6.117 17.719 -6.445 1 93.44 115 ARG B O 1
ATOM 2042 N N . GLU B 1 116 ? 6.125 16.109 -7.992 1 94.88 116 GLU B N 1
ATOM 2043 C CA . GLU B 1 116 ? 4.973 16.641 -8.711 1 94.88 116 GLU B CA 1
ATOM 2044 C C . GLU B 1 116 ? 3.742 16.703 -7.812 1 94.88 116 GLU B C 1
ATOM 2046 O O . GLU B 1 116 ? 2.979 17.672 -7.863 1 94.88 116 GLU B O 1
ATOM 2051 N N . LYS B 1 117 ? 3.586 15.719 -7.008 1 93.75 117 LYS B N 1
ATOM 2052 C CA . LYS B 1 117 ? 2.428 15.656 -6.121 1 93.75 117 LYS B CA 1
ATOM 2053 C C . LYS B 1 117 ? 2.543 16.672 -4.992 1 93.75 117 LYS B C 1
ATOM 2055 O O . LYS B 1 117 ? 1.549 17.281 -4.598 1 93.75 117 LYS B O 1
ATOM 2060 N N . LEU B 1 118 ? 3.695 16.875 -4.512 1 94.75 118 LEU B N 1
ATOM 2061 C CA . LEU B 1 118 ? 3.91 17.734 -3.346 1 94.75 118 LEU B CA 1
ATOM 2062 C C . LEU B 1 118 ? 3.979 19.203 -3.75 1 94.75 118 LEU B C 1
ATOM 2064 O O . LEU B 1 118 ? 3.93 20.094 -2.895 1 94.75 118 LEU B O 1
ATOM 2068 N N . ASN B 1 119 ? 4.035 19.422 -5.02 1 93.81 119 ASN B N 1
ATOM 2069 C CA . ASN B 1 119 ? 4.219 20.781 -5.531 1 93.81 119 ASN B CA 1
ATOM 2070 C C . ASN B 1 119 ? 3.047 21.688 -5.156 1 93.81 119 ASN B C 1
ATOM 2072 O O . ASN B 1 119 ? 3.172 22.906 -5.184 1 93.81 119 ASN B O 1
ATOM 2076 N N . ILE B 1 120 ? 1.955 21.172 -4.805 1 94.75 120 ILE B N 1
ATOM 2077 C CA . ILE B 1 120 ? 0.78 21.969 -4.449 1 94.75 120 ILE B CA 1
ATOM 2078 C C . ILE B 1 120 ? 0.922 22.484 -3.021 1 94.75 120 ILE B C 1
ATOM 2080 O O . ILE B 1 120 ? 0.157 23.359 -2.594 1 94.75 120 ILE B O 1
ATOM 2084 N N . LEU B 1 121 ? 1.838 21.984 -2.291 1 95.69 121 LEU B N 1
ATOM 2085 C CA . LEU B 1 121 ? 2.061 22.391 -0.909 1 95.69 121 LEU B CA 1
ATOM 2086 C C . LEU B 1 121 ? 3.115 23.5 -0.83 1 95.69 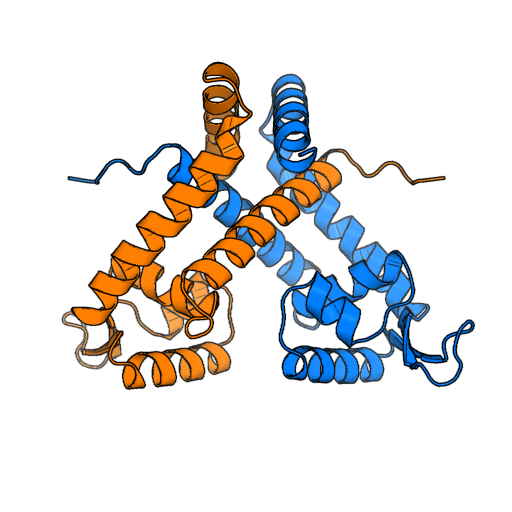121 LEU B C 1
ATOM 2088 O O . LEU B 1 121 ? 4.086 23.484 -1.591 1 95.69 121 LEU B O 1
ATOM 2092 N N . SER B 1 122 ? 2.941 24.422 0.115 1 96.19 122 SER B N 1
ATOM 2093 C CA . SER B 1 122 ? 3.998 25.359 0.448 1 96.19 122 SER B CA 1
ATOM 2094 C C . SER B 1 122 ? 5.156 24.672 1.165 1 96.19 122 SER B C 1
ATOM 2096 O O . SER B 1 122 ? 5.008 23.562 1.659 1 96.19 122 SER B O 1
ATOM 2098 N N . GLU B 1 123 ? 6.289 25.359 1.169 1 95.12 123 GLU B N 1
ATOM 2099 C CA . GLU B 1 123 ? 7.438 24.828 1.894 1 95.12 123 GLU B CA 1
ATOM 2100 C C . GLU B 1 123 ? 7.102 24.594 3.363 1 95.12 123 GLU B C 1
ATOM 2102 O O . GLU B 1 123 ? 7.531 23.594 3.951 1 95.12 123 GLU B O 1
ATOM 2107 N N . LYS B 1 124 ? 6.328 25.453 3.943 1 96.38 124 LYS B N 1
ATOM 2108 C CA . LYS B 1 124 ? 5.91 25.312 5.336 1 96.38 124 LYS B CA 1
ATOM 2109 C C . LYS B 1 124 ? 5.047 24.078 5.539 1 96.38 124 LYS B C 1
ATOM 2111 O O . LYS B 1 124 ? 5.211 23.359 6.523 1 96.38 124 LYS B O 1
ATOM 2116 N N . GLU B 1 125 ? 4.168 23.844 4.625 1 96.19 125 GLU B N 1
ATOM 2117 C CA . GLU B 1 125 ? 3.299 22.672 4.703 1 96.19 125 GLU B CA 1
ATOM 2118 C C . GLU B 1 125 ? 4.098 21.375 4.555 1 96.19 125 GLU B C 1
ATOM 2120 O O . GLU B 1 125 ? 3.838 20.391 5.254 1 96.19 125 GLU B O 1
ATOM 2125 N N . VAL B 1 126 ? 5.051 21.391 3.672 1 96.12 126 VAL B N 1
ATOM 2126 C CA . VAL B 1 126 ? 5.887 20.219 3.467 1 96.12 126 VAL B CA 1
ATOM 2127 C C . VAL B 1 126 ? 6.676 19.906 4.738 1 96.12 126 VAL B C 1
ATOM 2129 O O . VAL B 1 126 ? 6.754 18.766 5.168 1 96.12 126 VAL B O 1
ATOM 2132 N N . ASN B 1 127 ? 7.223 20.953 5.301 1 96.25 127 ASN B N 1
ATOM 2133 C CA . ASN B 1 127 ? 7.996 20.766 6.527 1 96.25 127 ASN B CA 1
ATOM 2134 C C . ASN B 1 127 ? 7.121 20.266 7.672 1 96.25 127 ASN B C 1
ATOM 2136 O O . ASN B 1 127 ? 7.531 19.375 8.43 1 96.25 127 ASN B O 1
ATOM 2140 N N . SER B 1 128 ? 5.949 20.797 7.781 1 96.5 128 SER B N 1
ATOM 2141 C CA . SER B 1 128 ? 5.008 20.344 8.797 1 96.5 128 SER B CA 1
ATOM 2142 C C . SER B 1 128 ? 4.629 18.891 8.594 1 96.5 128 SER B C 1
ATOM 2144 O O . SER B 1 128 ? 4.594 18.109 9.555 1 96.5 128 SER B O 1
ATOM 2146 N N . LEU B 1 129 ? 4.355 18.547 7.367 1 96.5 129 LEU B N 1
ATOM 2147 C CA . LEU B 1 129 ? 4.035 17.172 7.02 1 96.5 129 LEU B CA 1
ATOM 2148 C C . LEU B 1 129 ? 5.168 16.234 7.414 1 96.5 129 LEU B C 1
ATOM 2150 O O . LEU B 1 129 ? 4.938 15.211 8.062 1 96.5 129 LEU B O 1
ATOM 2154 N N . MET B 1 130 ? 6.336 16.625 7.055 1 95.38 130 MET B N 1
ATOM 2155 C CA . MET B 1 130 ? 7.512 15.828 7.371 1 95.38 130 MET B CA 1
ATOM 2156 C C . MET B 1 130 ? 7.652 15.633 8.875 1 95.38 130 MET B C 1
ATOM 2158 O O . MET B 1 130 ? 7.879 14.516 9.344 1 95.38 130 MET B O 1
ATOM 2162 N N . ASP B 1 131 ? 7.496 16.688 9.609 1 96 131 ASP B N 1
ATOM 2163 C CA . ASP B 1 131 ? 7.641 16.641 11.062 1 96 131 ASP B CA 1
ATOM 2164 C C . ASP B 1 131 ? 6.609 15.695 11.68 1 96 131 ASP B C 1
ATOM 2166 O O . ASP B 1 131 ? 6.945 14.883 12.555 1 96 131 ASP B O 1
ATOM 2170 N N . ILE B 1 132 ? 5.441 15.789 11.258 1 96.81 132 ILE B N 1
ATOM 2171 C CA . ILE B 1 132 ? 4.352 14.977 11.797 1 96.81 132 ILE B CA 1
ATOM 2172 C C . ILE B 1 132 ? 4.57 13.508 11.438 1 96.81 132 ILE B C 1
ATOM 2174 O O . ILE B 1 132 ? 4.418 12.625 12.281 1 96.81 132 ILE B O 1
ATOM 2178 N N . LEU B 1 133 ? 4.922 13.242 10.195 1 96.06 133 LEU B N 1
ATOM 2179 C CA . LEU B 1 133 ? 5.156 11.875 9.734 1 96.06 133 LEU B CA 1
ATOM 2180 C C . LEU B 1 133 ? 6.309 11.234 10.508 1 96.06 133 LEU B C 1
ATOM 2182 O O . LEU B 1 133 ? 6.242 10.055 10.859 1 96.06 133 LEU B O 1
ATOM 2186 N N . GLN B 1 134 ? 7.344 12.008 10.742 1 95.19 134 GLN B N 1
ATOM 2187 C CA . GLN B 1 134 ? 8.484 11.484 11.492 1 95.19 134 GLN B CA 1
ATOM 2188 C C . GLN B 1 134 ? 8.078 11.094 12.906 1 95.19 134 GLN B C 1
ATOM 2190 O O . GLN B 1 134 ? 8.539 10.07 13.43 1 95.19 134 GLN B O 1
ATOM 2195 N N . LYS B 1 135 ? 7.238 11.828 13.477 1 95.38 135 LYS B N 1
ATOM 2196 C CA . LYS B 1 135 ? 6.727 11.492 14.805 1 95.38 135 LYS B CA 1
ATOM 2197 C C . LYS B 1 135 ? 5.977 10.164 14.781 1 95.38 135 LYS B C 1
ATOM 2199 O O . LYS B 1 135 ? 6.047 9.391 15.742 1 95.38 135 LYS B O 1
ATOM 2204 N N . LEU B 1 136 ? 5.309 9.891 13.703 1 95 136 LEU B N 1
ATOM 2205 C CA . LEU B 1 136 ? 4.438 8.727 13.602 1 95 136 LEU B CA 1
ATOM 2206 C C . LEU B 1 136 ? 5.258 7.453 13.438 1 95 136 LEU B C 1
ATOM 2208 O O . LEU B 1 136 ? 4.762 6.352 13.703 1 95 136 LEU B O 1
ATOM 2212 N N . ILE B 1 137 ? 6.461 7.516 12.938 1 92.5 137 ILE B N 1
ATOM 2213 C CA . ILE B 1 137 ? 7.25 6.305 12.734 1 92.5 137 ILE B CA 1
ATOM 2214 C C . ILE B 1 137 ? 8.328 6.207 13.812 1 92.5 137 ILE B C 1
ATOM 2216 O O . ILE B 1 137 ? 9.094 5.238 13.844 1 92.5 137 ILE B O 1
ATOM 2220 N N . SER B 1 138 ? 8.734 7.234 14.547 1 80.12 138 SER B N 1
ATOM 2221 C CA . SER B 1 138 ? 9.742 7.207 15.594 1 80.12 138 SER B CA 1
ATOM 2222 C C . SER B 1 138 ? 9.367 6.23 16.703 1 80.12 138 SER B C 1
ATOM 2224 O O . SER B 1 138 ? 10.234 5.703 17.391 1 80.12 138 SER B O 1
ATOM 2226 N N . LYS B 1 139 ? 8.047 5.871 17.203 1 58.38 139 LYS B N 1
ATOM 2227 C CA . LYS B 1 139 ? 7.832 5.023 18.359 1 58.38 139 LYS B CA 1
ATOM 2228 C C . LYS B 1 139 ? 7.918 3.547 18 1 58.38 139 LYS B C 1
ATOM 2230 O O . LYS B 1 139 ? 7.484 3.145 16.922 1 58.38 139 LYS B O 1
#

pLDDT: mean 90.35, std 9.69, range [33.38, 98.0]

InterPro domains:
  IPR000835 MarR-type HTH domain [PF01047] (50-90)
  IPR000835 MarR-type HTH domain [PR00598] (50-66)
  IPR000835 MarR-type HTH domain [PR00598] (67-82)
  IPR000835 MarR-type HTH domain [PR00598] (86-102)
  IPR000835 MarR-type HTH domain [PR00598] (116-136)
  IPR000835 MarR-type HTH domain [PS50995] (1-138)
  IPR000835 MarR-type HTH domain [SM00347] (27-126)
  IPR011991 ArsR-like helix-turn-helix domain [cd00090] (35-93)
  IPR023187 Transcriptional regulator MarR-type, conserved site [PS01117] (65-99)
  IPR036388 Winged helix-like DNA-binding domain superfamily [G3DSA:1.10.10.10] (3-139)
  IPR036390 Winged helix DNA-binding domain superfamily [SSF46785] (11-137)

Radius of gyration: 20.24 Å; Cα contacts (8 Å, |Δi|>4): 289; chains: 2; bounding box: 60×48×39 Å